Protein AF-A0A815G473-F1 (afdb_monomer_lite)

Structure (mmCIF, N/CA/C/O backbone):
data_AF-A0A815G473-F1
#
_entry.id   AF-A0A815G473-F1
#
loop_
_atom_site.group_PDB
_atom_site.id
_atom_site.type_symbol
_atom_site.label_atom_id
_atom_site.label_alt_id
_atom_site.label_comp_id
_atom_site.label_asym_id
_atom_site.label_entity_id
_atom_site.label_seq_id
_atom_site.pdbx_PDB_ins_code
_atom_site.Cartn_x
_atom_site.Cartn_y
_atom_site.Cartn_z
_atom_site.occupancy
_atom_site.B_iso_or_equiv
_atom_site.auth_seq_id
_atom_site.auth_comp_id
_atom_site.auth_asym_id
_atom_site.auth_atom_id
_atom_site.pdbx_PDB_model_num
ATOM 1 N N . MET A 1 1 ? -2.144 -10.241 14.603 1.00 85.69 1 MET A N 1
ATOM 2 C CA . MET A 1 1 ? -0.918 -9.530 15.033 1.00 85.69 1 MET A CA 1
ATOM 3 C C . MET A 1 1 ? 0.265 -10.167 14.325 1.00 85.69 1 MET A C 1
ATOM 5 O O . MET A 1 1 ? 0.237 -11.375 14.121 1.00 85.69 1 MET A O 1
ATOM 9 N N . GLY A 1 2 ? 1.253 -9.385 13.902 1.00 93.31 2 GLY A N 1
ATOM 10 C CA . GLY A 1 2 ? 2.392 -9.888 13.138 1.00 93.31 2 GLY A CA 1
ATOM 11 C C . GLY A 1 2 ? 3.247 -8.764 12.567 1.00 93.31 2 GLY A C 1
ATOM 12 O O . GLY A 1 2 ? 3.294 -7.673 13.133 1.00 93.31 2 GLY A O 1
ATOM 13 N N . GLY A 1 3 ? 3.900 -9.041 11.446 1.00 90.00 3 GLY A N 1
ATOM 14 C CA . GLY A 1 3 ? 4.675 -8.072 10.679 1.00 90.00 3 GLY A CA 1
ATOM 15 C C . GLY A 1 3 ? 4.197 -8.041 9.235 1.00 90.00 3 GLY A C 1
ATOM 16 O O . GLY A 1 3 ? 3.766 -9.068 8.711 1.00 90.00 3 GLY A O 1
ATOM 17 N N . VAL A 1 4 ? 4.247 -6.876 8.599 1.00 90.19 4 VAL A N 1
ATOM 18 C CA . VAL A 1 4 ? 3.969 -6.723 7.168 1.00 90.19 4 VAL A CA 1
ATOM 19 C C . VAL A 1 4 ? 5.133 -6.016 6.509 1.00 90.19 4 VAL A C 1
ATOM 21 O O . VAL A 1 4 ? 5.509 -4.932 6.942 1.00 90.19 4 VAL A O 1
ATOM 24 N N . LEU A 1 5 ? 5.654 -6.618 5.446 1.00 87.00 5 LEU A N 1
ATOM 25 C CA . LEU A 1 5 ? 6.461 -5.900 4.474 1.00 87.00 5 LEU A CA 1
ATOM 26 C C . LEU A 1 5 ? 5.519 -5.446 3.359 1.00 87.00 5 LEU A C 1
ATOM 28 O O . LEU A 1 5 ? 4.787 -6.257 2.781 1.00 87.00 5 LEU A O 1
ATOM 32 N N . TRP A 1 6 ? 5.495 -4.144 3.130 1.00 87.75 6 TRP A N 1
ATOM 33 C CA . TRP A 1 6 ? 4.693 -3.487 2.115 1.00 87.75 6 TRP A CA 1
ATOM 34 C C . TRP A 1 6 ? 5.638 -2.851 1.116 1.00 87.75 6 TRP A C 1
ATOM 36 O O . TRP A 1 6 ? 6.557 -2.137 1.511 1.00 87.75 6 TRP A O 1
ATOM 46 N N . ALA A 1 7 ? 5.427 -3.142 -0.156 1.00 86.25 7 ALA A N 1
ATOM 47 C CA . ALA A 1 7 ? 6.244 -2.603 -1.222 1.00 86.25 7 ALA A CA 1
ATOM 48 C C . ALA A 1 7 ? 5.348 -2.108 -2.347 1.00 86.25 7 ALA A C 1
ATOM 50 O O . ALA A 1 7 ? 4.366 -2.776 -2.686 1.00 86.25 7 ALA A O 1
ATOM 51 N N . GLU A 1 8 ? 5.681 -0.947 -2.892 1.00 89.19 8 GLU A N 1
ATOM 52 C CA . GLU A 1 8 ? 4.938 -0.319 -3.974 1.00 89.19 8 GLU A CA 1
ATOM 53 C C . GLU A 1 8 ? 5.884 0.191 -5.045 1.00 89.19 8 GLU A C 1
ATOM 55 O O . GLU A 1 8 ? 6.908 0.794 -4.735 1.00 89.19 8 GLU A O 1
ATOM 60 N N . ASP A 1 9 ? 5.502 -0.049 -6.297 1.00 87.75 9 ASP A N 1
ATOM 61 C CA . ASP A 1 9 ? 6.125 0.559 -7.464 1.00 87.75 9 ASP A CA 1
ATOM 62 C C . ASP A 1 9 ? 5.165 1.573 -8.079 1.00 87.75 9 ASP A C 1
ATOM 64 O O . ASP A 1 9 ? 3.963 1.304 -8.211 1.00 87.75 9 ASP A O 1
ATOM 68 N N . TRP A 1 10 ? 5.732 2.699 -8.505 1.00 89.06 10 TRP A N 1
ATOM 69 C CA . TRP A 1 10 ? 5.099 3.663 -9.390 1.00 89.06 10 TRP A CA 1
ATOM 70 C C . TRP A 1 10 ? 5.922 3.779 -10.652 1.00 89.06 10 TRP A C 1
ATOM 72 O O . TRP A 1 10 ? 7.134 3.931 -10.585 1.00 89.06 10 TRP A O 1
ATOM 82 N N . PHE A 1 11 ? 5.286 3.713 -11.810 1.00 87.69 11 PHE A N 1
ATOM 83 C CA . PHE A 1 11 ? 6.002 3.784 -13.075 1.00 87.69 11 PHE A CA 1
ATOM 84 C C . PHE A 1 11 ? 5.267 4.648 -14.084 1.00 87.69 11 PHE A C 1
ATOM 86 O O . PHE A 1 11 ? 4.039 4.783 -14.047 1.00 87.69 11 PHE A O 1
ATOM 93 N N . GLU A 1 12 ? 6.038 5.240 -14.987 1.00 83.19 12 GLU A N 1
ATOM 94 C CA . GLU A 1 12 ? 5.514 6.126 -16.009 1.00 83.19 12 GLU A CA 1
ATOM 95 C C . GLU A 1 12 ? 4.672 5.347 -17.022 1.00 83.19 12 GLU A C 1
ATOM 97 O O . GLU A 1 12 ? 5.052 4.278 -17.509 1.00 83.19 12 GLU A O 1
ATOM 102 N N . LYS A 1 13 ? 3.529 5.916 -17.416 1.00 81.88 13 LYS A N 1
ATOM 103 C CA . LYS A 1 13 ? 2.607 5.289 -18.376 1.00 81.88 13 LYS A CA 1
ATOM 104 C C . LYS A 1 13 ? 3.262 4.922 -19.710 1.00 81.88 13 LYS A C 1
ATOM 106 O O . LYS A 1 13 ? 2.818 3.979 -20.361 1.00 81.88 13 LYS A O 1
ATOM 111 N N . CYS A 1 14 ? 4.303 5.642 -20.126 1.00 81.81 14 CYS A N 1
ATOM 112 C CA . CYS A 1 14 ? 5.018 5.350 -21.363 1.00 81.81 14 CYS A CA 1
ATOM 113 C C . CYS A 1 14 ? 5.624 3.936 -21.383 1.00 81.81 14 CYS A C 1
ATOM 115 O O . CYS A 1 14 ? 5.671 3.319 -22.448 1.00 81.81 14 CYS A O 1
ATOM 117 N N . LEU A 1 15 ? 5.955 3.353 -20.226 1.00 84.56 15 LEU A N 1
ATOM 118 C CA . LEU A 1 15 ? 6.366 1.952 -20.153 1.00 84.56 15 LEU A CA 1
ATOM 119 C C . LEU A 1 15 ? 5.288 0.992 -20.669 1.00 84.56 15 LEU A C 1
ATOM 121 O O . LEU A 1 15 ? 5.634 0.045 -21.360 1.00 84.56 15 LEU A O 1
ATOM 125 N N . LEU A 1 16 ? 3.998 1.273 -20.443 1.00 83.12 16 LEU A N 1
ATOM 126 C CA . LEU A 1 16 ? 2.884 0.455 -20.956 1.00 83.12 16 LEU A CA 1
ATOM 127 C C . LEU A 1 16 ? 2.662 0.600 -22.469 1.00 83.12 16 LEU A C 1
ATOM 129 O O . LEU A 1 16 ? 1.881 -0.147 -23.053 1.00 83.12 16 LEU A O 1
ATOM 133 N N . THR A 1 17 ? 3.296 1.588 -23.105 1.00 84.94 17 THR A N 1
ATOM 134 C CA . THR A 1 17 ? 3.264 1.739 -24.570 1.00 84.94 17 THR A CA 1
ATOM 135 C C . THR A 1 17 ? 4.392 0.977 -25.258 1.00 84.94 17 THR A C 1
ATOM 137 O O . THR A 1 17 ? 4.265 0.638 -26.431 1.00 84.94 17 THR A O 1
ATOM 140 N N . ILE A 1 18 ? 5.482 0.712 -24.531 1.00 86.25 18 ILE A N 1
ATOM 141 C CA . ILE A 1 18 ? 6.677 0.018 -25.026 1.00 86.25 18 ILE A CA 1
ATOM 142 C C . ILE A 1 18 ? 6.618 -1.469 -24.657 1.00 86.25 18 ILE A C 1
ATOM 144 O O . ILE A 1 18 ? 6.951 -2.326 -25.473 1.00 86.25 18 ILE A O 1
ATOM 148 N N . TYR A 1 19 ? 6.169 -1.766 -23.439 1.00 90.00 19 TYR A N 1
ATOM 149 C CA . TYR A 1 19 ? 6.128 -3.092 -22.842 1.00 90.00 19 TYR A CA 1
ATOM 150 C C . TYR A 1 19 ? 4.704 -3.450 -22.417 1.00 90.00 19 TYR A C 1
ATOM 152 O O . TYR A 1 19 ? 3.906 -2.586 -22.052 1.00 90.00 19 TYR A O 1
ATOM 160 N N . ASP A 1 20 ? 4.384 -4.741 -22.438 1.00 88.06 20 ASP A N 1
ATOM 161 C CA . ASP A 1 20 ? 3.095 -5.221 -21.953 1.00 88.06 20 ASP A CA 1
ATOM 162 C C . ASP A 1 20 ? 3.049 -5.333 -20.415 1.00 88.06 20 ASP A C 1
ATOM 164 O O . ASP A 1 20 ? 4.059 -5.268 -19.705 1.00 88.06 20 ASP A O 1
ATOM 168 N N . ALA A 1 21 ? 1.840 -5.507 -19.878 1.00 85.56 21 ALA A N 1
ATOM 169 C CA . ALA A 1 21 ? 1.623 -5.618 -18.437 1.00 85.56 21 ALA A CA 1
ATOM 170 C C . ALA A 1 21 ? 2.310 -6.848 -17.818 1.00 85.56 21 ALA A C 1
ATOM 172 O O . ALA A 1 21 ? 2.690 -6.810 -16.647 1.00 85.56 21 ALA A O 1
ATOM 173 N N . THR A 1 22 ? 2.481 -7.932 -18.580 1.00 87.00 22 THR A N 1
ATOM 174 C CA . THR A 1 22 ? 3.153 -9.148 -18.111 1.00 87.00 22 THR A CA 1
ATOM 175 C C . THR A 1 22 ? 4.642 -8.889 -17.913 1.00 87.00 22 THR A C 1
ATOM 177 O O . THR A 1 22 ? 5.192 -9.247 -16.875 1.00 87.00 22 THR A O 1
ATOM 180 N N . TRP A 1 23 ? 5.281 -8.192 -18.850 1.00 90.88 23 TRP A N 1
ATOM 181 C CA . TRP A 1 23 ? 6.670 -7.771 -18.742 1.00 90.88 23 TRP A CA 1
ATOM 182 C C . TRP A 1 23 ? 6.888 -6.863 -17.530 1.00 90.88 23 TRP A C 1
ATOM 184 O O . TRP A 1 23 ? 7.825 -7.086 -16.764 1.00 90.88 23 TRP A O 1
ATOM 194 N N . ILE A 1 24 ? 5.994 -5.893 -17.302 1.00 88.31 24 ILE A N 1
ATOM 195 C CA . ILE A 1 24 ? 6.054 -5.006 -16.129 1.00 88.31 24 ILE A CA 1
ATOM 196 C C . ILE A 1 24 ? 5.948 -5.811 -14.831 1.00 88.31 24 ILE A C 1
ATOM 198 O O . ILE A 1 24 ? 6.759 -5.631 -13.924 1.00 88.31 24 ILE A O 1
ATOM 202 N N . GLN A 1 25 ? 5.004 -6.752 -14.755 1.00 85.88 25 GLN A N 1
ATOM 203 C CA . GLN A 1 25 ? 4.881 -7.643 -13.601 1.00 85.88 25 GLN A CA 1
ATOM 204 C C . GLN A 1 25 ? 6.141 -8.483 -13.370 1.00 85.88 25 GLN A C 1
ATOM 206 O O . GLN A 1 25 ? 6.514 -8.698 -12.220 1.00 85.88 25 GLN A O 1
ATOM 211 N N . GLU A 1 26 ? 6.819 -8.936 -14.424 1.00 86.62 26 GLU A N 1
ATOM 212 C CA . GLU A 1 26 ? 8.095 -9.642 -14.291 1.00 86.62 26 GLU A CA 1
ATOM 213 C C . GLU A 1 26 ? 9.214 -8.731 -13.766 1.00 86.62 26 GLU A C 1
ATOM 215 O O . GLU A 1 26 ? 9.982 -9.158 -12.906 1.00 86.62 26 GLU A O 1
ATOM 220 N N . GLN A 1 27 ? 9.294 -7.464 -14.193 1.00 89.69 27 GLN A N 1
ATOM 221 C CA . GLN A 1 27 ? 10.282 -6.524 -13.640 1.00 89.69 27 GLN A CA 1
ATOM 222 C C . GLN A 1 27 ? 10.040 -6.231 -12.161 1.00 89.69 27 GLN A C 1
ATOM 224 O O . GLN A 1 27 ? 10.981 -6.207 -11.368 1.00 89.69 27 GLN A O 1
ATOM 229 N N . ILE A 1 28 ? 8.774 -6.077 -11.783 1.00 87.44 28 ILE A N 1
ATOM 230 C CA . ILE A 1 28 ? 8.348 -5.935 -10.394 1.00 87.44 28 ILE A CA 1
ATOM 231 C C . ILE A 1 28 ? 8.754 -7.164 -9.582 1.00 87.44 28 ILE A C 1
ATOM 233 O O . ILE A 1 28 ? 9.392 -7.028 -8.538 1.00 87.44 28 ILE A O 1
ATOM 237 N N . LYS A 1 29 ? 8.432 -8.373 -10.065 1.00 83.38 29 LYS A N 1
ATOM 238 C CA . LYS A 1 29 ? 8.834 -9.616 -9.397 1.00 83.38 29 LYS A CA 1
ATOM 239 C C . LYS A 1 29 ? 10.334 -9.636 -9.188 1.00 83.38 29 LYS A C 1
ATOM 241 O O . LYS A 1 29 ? 10.740 -9.803 -8.054 1.00 83.38 29 LYS A O 1
ATOM 246 N N . ARG A 1 30 ? 11.135 -9.375 -10.227 1.00 84.19 30 ARG A N 1
ATOM 247 C CA . ARG A 1 30 ? 12.605 -9.322 -10.147 1.00 84.19 30 ARG A CA 1
ATOM 248 C C . ARG A 1 30 ? 13.098 -8.302 -9.121 1.00 84.19 30 ARG A C 1
ATOM 250 O O . ARG A 1 30 ? 13.951 -8.631 -8.306 1.00 84.19 30 ARG A O 1
ATOM 257 N N . ARG A 1 31 ? 12.537 -7.088 -9.098 1.00 85.12 31 ARG A N 1
ATOM 258 C CA . ARG A 1 31 ? 12.886 -6.055 -8.103 1.00 85.12 31 ARG A CA 1
ATOM 259 C C . ARG A 1 31 ? 12.663 -6.545 -6.674 1.00 85.12 31 ARG A C 1
ATOM 261 O O . ARG A 1 31 ? 13.455 -6.227 -5.789 1.00 85.12 31 ARG A O 1
ATOM 268 N N . TYR A 1 32 ? 11.604 -7.321 -6.466 1.00 81.31 32 TYR A N 1
ATOM 269 C CA . TYR A 1 32 ? 11.218 -7.860 -5.168 1.00 81.31 32 TYR A CA 1
ATOM 270 C C . TYR A 1 32 ? 11.587 -9.342 -4.969 1.00 81.31 32 TYR A C 1
ATOM 272 O O . TYR A 1 32 ? 11.196 -9.954 -3.977 1.00 81.31 32 TYR A O 1
ATOM 280 N N . ASP A 1 33 ? 12.374 -9.927 -5.864 1.00 72.62 33 ASP A N 1
ATOM 281 C CA . ASP A 1 33 ? 12.870 -11.289 -5.743 1.00 72.62 33 ASP A CA 1
ATOM 282 C C . ASP A 1 33 ? 14.100 -11.454 -4.827 1.00 72.62 33 ASP A C 1
ATOM 284 O O . ASP A 1 33 ? 14.228 -12.534 -4.258 1.00 72.62 33 ASP A O 1
ATOM 288 N N . PRO A 1 34 ? 14.942 -10.439 -4.501 1.00 60.50 34 PRO A N 1
ATOM 289 C CA . PRO A 1 34 ? 15.920 -10.600 -3.411 1.00 60.50 34 PRO A CA 1
ATOM 290 C C . PRO A 1 34 ? 15.265 -10.800 -2.028 1.00 60.50 34 PRO A C 1
ATOM 292 O O . PRO A 1 34 ? 15.946 -11.087 -1.040 1.00 60.50 34 PRO A O 1
ATOM 295 N N . PHE A 1 35 ? 13.937 -10.679 -1.941 1.00 57.84 35 PHE A N 1
ATOM 296 C CA . PHE A 1 35 ? 13.159 -11.084 -0.775 1.00 57.84 35 PHE A CA 1
ATOM 297 C C . PHE A 1 35 ? 12.792 -12.583 -0.761 1.00 57.84 35 PHE A C 1
ATOM 299 O O . PHE A 1 35 ? 12.104 -13.013 0.163 1.00 57.84 35 PHE A O 1
ATOM 306 N N . ASP A 1 36 ? 13.202 -13.368 -1.769 1.00 58.62 36 ASP A N 1
ATOM 307 C CA . ASP A 1 36 ? 12.838 -14.786 -1.952 1.00 58.62 36 ASP A CA 1
ATOM 308 C C . ASP A 1 36 ? 11.305 -15.006 -1.925 1.00 58.62 36 ASP A C 1
ATOM 310 O O . ASP A 1 36 ? 10.771 -16.010 -1.443 1.00 58.62 36 ASP A O 1
ATOM 314 N N . ILE A 1 37 ? 10.554 -13.989 -2.376 1.00 59.78 37 ILE A N 1
ATOM 315 C CA . ILE A 1 37 ? 9.083 -13.982 -2.339 1.00 59.78 37 ILE A CA 1
ATOM 316 C C . ILE A 1 37 ? 8.523 -14.825 -3.486 1.00 59.78 37 ILE A C 1
ATOM 318 O O . ILE A 1 37 ? 7.498 -15.489 -3.306 1.00 59.78 37 ILE A O 1
ATOM 322 N N . PHE A 1 38 ? 9.168 -14.790 -4.656 1.00 55.00 38 PHE A N 1
ATOM 323 C CA . PHE A 1 38 ? 8.639 -15.373 -5.887 1.00 55.00 38 PHE A CA 1
ATOM 324 C C . PHE A 1 38 ? 9.427 -16.600 -6.343 1.00 55.00 38 PHE A C 1
ATOM 326 O O . PHE A 1 38 ? 8.809 -17.577 -6.769 1.00 55.00 38 PHE A O 1
ATOM 333 N N . THR A 1 39 ? 10.753 -16.605 -6.199 1.00 54.19 39 THR A N 1
ATOM 334 C CA . THR A 1 39 ? 11.603 -17.742 -6.570 1.00 54.19 39 THR A CA 1
ATOM 335 C C . THR A 1 39 ? 11.989 -18.613 -5.374 1.00 54.19 39 THR A C 1
ATOM 337 O O . THR A 1 39 ? 13.161 -18.844 -5.112 1.00 54.19 39 THR A O 1
ATOM 340 N N . LYS A 1 40 ? 11.004 -19.241 -4.712 1.00 53.09 40 LYS A N 1
ATOM 341 C CA . LYS A 1 40 ? 11.288 -20.392 -3.831 1.00 53.09 40 LYS A CA 1
ATOM 342 C C . LYS A 1 40 ? 11.786 -21.579 -4.658 1.00 53.09 40 LYS A C 1
ATOM 344 O O . LYS A 1 40 ? 11.041 -22.526 -4.911 1.00 53.09 40 LYS A O 1
ATOM 349 N N . THR A 1 41 ? 13.028 -21.534 -5.118 1.00 53.34 41 THR A N 1
ATOM 350 C CA . THR A 1 41 ? 13.658 -22.665 -5.790 1.00 53.34 41 THR A CA 1
ATOM 351 C C . THR A 1 41 ? 14.299 -23.549 -4.726 1.00 53.34 41 THR A C 1
ATOM 353 O O . THR A 1 41 ? 14.968 -23.076 -3.810 1.00 53.34 41 THR A O 1
ATOM 356 N N . THR A 1 42 ? 14.076 -24.857 -4.816 1.00 55.03 42 THR A N 1
ATOM 357 C CA . THR A 1 42 ? 14.752 -25.844 -3.961 1.00 55.03 42 THR A CA 1
ATOM 358 C C . THR A 1 42 ? 16.212 -26.070 -4.365 1.00 55.03 42 THR A C 1
ATOM 360 O O . THR A 1 42 ? 16.927 -26.800 -3.676 1.00 55.03 42 THR A O 1
ATOM 363 N N . ASP A 1 43 ? 16.668 -25.449 -5.456 1.00 54.50 43 ASP A N 1
ATOM 364 C CA . ASP A 1 43 ? 18.014 -25.611 -5.988 1.00 54.50 43 ASP A CA 1
ATOM 365 C C . ASP A 1 43 ? 18.982 -24.609 -5.359 1.00 54.50 43 ASP A C 1
ATOM 367 O O . ASP A 1 43 ? 19.027 -23.429 -5.699 1.00 54.50 43 ASP A O 1
ATOM 371 N N . LYS A 1 44 ? 19.854 -25.122 -4.483 1.00 52.78 44 LYS A N 1
ATOM 372 C CA . LYS A 1 44 ? 20.937 -24.379 -3.805 1.00 52.78 44 LYS A CA 1
ATOM 373 C C . LYS A 1 44 ? 21.977 -23.746 -4.747 1.00 52.78 44 LYS A C 1
ATOM 375 O O . LYS A 1 44 ? 22.910 -23.105 -4.271 1.00 52.78 44 LYS A O 1
ATOM 380 N N . HIS A 1 45 ? 21.847 -23.956 -6.055 1.00 50.00 45 HIS A N 1
ATOM 381 C CA . HIS A 1 45 ? 22.787 -23.511 -7.085 1.00 50.00 45 HIS A CA 1
ATOM 382 C C . HIS A 1 45 ? 22.166 -22.558 -8.111 1.00 50.00 45 HIS A C 1
ATOM 384 O O . HIS A 1 45 ? 22.872 -22.106 -9.010 1.00 50.00 45 HIS A O 1
ATOM 390 N N . TYR A 1 46 ? 20.877 -22.226 -7.990 1.00 47.12 46 TYR A N 1
ATOM 391 C CA . TYR A 1 46 ? 20.259 -21.232 -8.856 1.00 47.12 46 TYR A CA 1
ATOM 392 C C . TYR A 1 46 ? 20.434 -19.842 -8.240 1.00 47.12 46 TYR A C 1
AT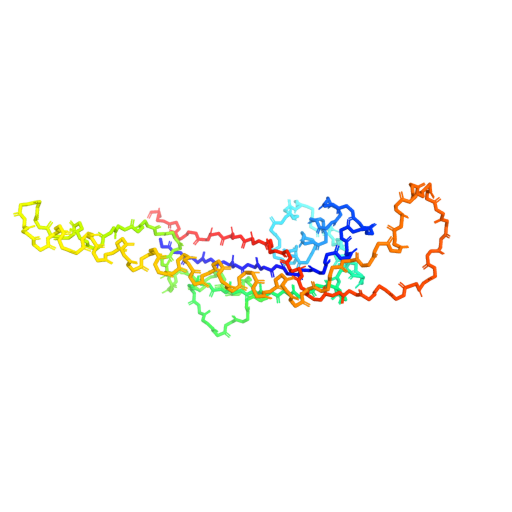OM 394 O O . TYR A 1 46 ? 19.633 -19.394 -7.427 1.00 47.12 46 TYR A O 1
ATOM 402 N N . THR A 1 47 ? 21.509 -19.157 -8.621 1.00 52.06 47 THR A N 1
ATOM 403 C CA . THR A 1 47 ? 21.602 -17.698 -8.518 1.00 52.06 47 THR A CA 1
ATOM 404 C C . THR A 1 47 ? 21.302 -17.134 -9.899 1.00 52.06 47 THR A C 1
ATOM 406 O O . THR A 1 47 ? 22.240 -16.906 -10.669 1.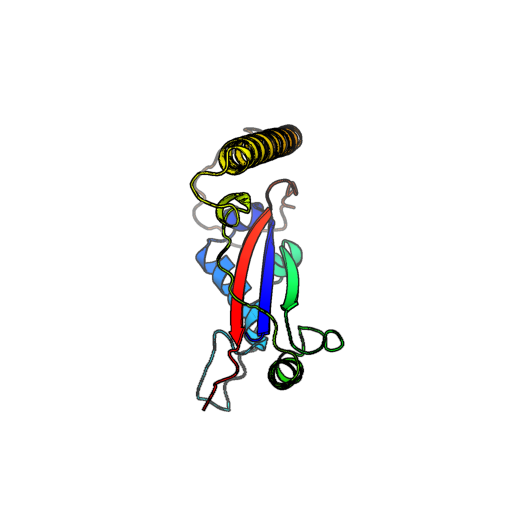00 52.06 47 THR A O 1
ATOM 409 N N . PRO A 1 48 ? 20.024 -16.951 -10.281 1.00 54.38 48 PRO A N 1
ATOM 410 C CA . PRO A 1 48 ? 19.751 -16.094 -11.408 1.00 54.38 48 PRO A CA 1
ATOM 411 C C . PRO A 1 48 ? 20.313 -14.737 -11.013 1.00 54.38 48 PRO A C 1
ATOM 413 O O . PRO A 1 48 ? 20.055 -14.216 -9.929 1.00 54.38 48 PRO A O 1
ATOM 416 N N . GLU A 1 49 ? 21.142 -14.184 -11.874 1.00 60.38 49 GLU A N 1
ATOM 417 C CA . GLU A 1 49 ? 21.476 -12.779 -11.826 1.00 60.38 49 GLU A CA 1
ATOM 418 C C . GLU A 1 49 ? 20.164 -12.006 -12.050 1.00 60.38 49 GLU A C 1
ATOM 420 O O . GLU A 1 49 ? 19.765 -11.748 -13.187 1.00 60.38 49 GLU A O 1
ATOM 425 N N . ILE A 1 50 ? 19.430 -11.724 -10.967 1.00 68.94 50 ILE A N 1
ATOM 426 C CA . ILE A 1 50 ? 18.132 -11.047 -11.003 1.00 68.94 50 ILE A CA 1
ATOM 427 C C . ILE A 1 50 ? 18.384 -9.590 -11.384 1.00 68.94 50 ILE A C 1
ATOM 429 O O . ILE A 1 50 ? 18.563 -8.715 -10.539 1.00 68.94 50 ILE A O 1
ATOM 433 N N . HIS A 1 51 ? 18.427 -9.339 -12.688 1.00 80.38 51 HIS A N 1
ATOM 434 C CA . HIS A 1 51 ? 18.573 -8.005 -13.242 1.00 80.38 51 HIS A CA 1
ATOM 435 C C . HIS A 1 51 ? 17.199 -7.454 -13.601 1.00 80.38 51 HIS A C 1
ATOM 437 O O . HIS A 1 51 ? 16.476 -7.986 -14.455 1.00 80.38 51 HIS A O 1
ATOM 443 N N . VAL A 1 52 ? 16.846 -6.366 -12.921 1.00 87.06 52 VAL A N 1
ATOM 444 C CA . VAL A 1 52 ? 15.745 -5.493 -13.319 1.00 87.06 52 VAL A CA 1
ATOM 445 C C . VAL A 1 52 ? 16.208 -4.701 -14.537 1.00 87.06 52 VAL A C 1
ATOM 447 O O . VAL A 1 52 ? 17.309 -4.156 -14.539 1.00 87.06 52 VAL A O 1
ATOM 450 N N . HIS A 1 53 ? 15.380 -4.656 -15.576 1.00 91.38 53 HIS A N 1
ATOM 451 C CA . HIS A 1 53 ? 15.710 -3.967 -16.819 1.00 91.38 53 HIS A CA 1
ATOM 452 C C . HIS A 1 53 ? 15.943 -2.464 -16.587 1.00 91.38 53 HIS A C 1
ATOM 454 O O . HIS A 1 53 ? 15.191 -1.827 -15.845 1.00 91.38 53 HIS A O 1
ATOM 460 N N . GLU A 1 54 ? 16.946 -1.883 -17.254 1.00 91.00 54 GLU A N 1
ATOM 461 C CA . GLU A 1 54 ? 17.354 -0.481 -17.061 1.00 91.00 54 GLU A CA 1
ATOM 462 C C . GLU A 1 54 ? 16.216 0.508 -17.332 1.00 91.00 54 GLU A C 1
ATOM 464 O O . GLU A 1 54 ? 16.000 1.420 -16.537 1.00 91.00 54 GLU A O 1
ATOM 469 N N . ASP A 1 55 ? 15.427 0.291 -18.391 1.00 90.12 55 ASP A N 1
ATOM 470 C CA . ASP A 1 55 ? 14.247 1.125 -18.669 1.00 90.12 55 ASP A CA 1
ATOM 471 C C . ASP A 1 55 ? 13.250 1.123 -17.510 1.00 90.12 55 ASP A C 1
ATOM 473 O O . ASP A 1 55 ? 12.697 2.165 -17.167 1.00 90.12 55 ASP A O 1
ATOM 477 N N . TYR A 1 56 ? 13.034 -0.030 -16.870 1.00 91.62 56 TYR A N 1
ATOM 478 C CA . TYR A 1 56 ? 12.132 -0.093 -15.728 1.00 91.62 56 TYR A CA 1
ATOM 479 C C . TYR A 1 56 ? 12.708 0.695 -14.553 1.00 91.62 56 TYR A C 1
ATOM 481 O O . TYR A 1 56 ? 11.992 1.480 -13.948 1.00 91.62 56 TYR A O 1
ATOM 489 N N . LEU A 1 57 ? 14.005 0.559 -14.256 1.00 90.94 57 LEU A N 1
ATOM 490 C CA . LEU A 1 57 ? 14.671 1.344 -13.207 1.00 90.94 57 LEU A CA 1
ATOM 491 C C . LEU A 1 57 ? 14.622 2.851 -13.473 1.00 90.94 57 LEU A C 1
ATOM 493 O O . LEU A 1 57 ? 14.465 3.630 -12.542 1.00 90.94 57 LEU A O 1
ATOM 497 N N . LYS A 1 58 ? 14.761 3.256 -14.735 1.00 90.88 58 LYS A N 1
ATOM 498 C CA . LYS A 1 58 ? 14.776 4.660 -15.143 1.00 90.88 58 LYS A CA 1
ATOM 499 C C . LYS A 1 58 ? 13.402 5.320 -15.049 1.00 90.88 58 LYS A C 1
ATOM 501 O O . LYS A 1 58 ? 13.327 6.495 -14.712 1.00 90.88 58 LYS A O 1
ATOM 506 N N . TYR A 1 59 ? 12.348 4.576 -15.371 1.00 88.94 59 TYR A N 1
ATOM 507 C CA . TYR A 1 59 ? 10.980 5.086 -15.493 1.00 88.94 59 TYR A CA 1
ATOM 508 C C . TYR A 1 59 ? 10.055 4.573 -14.385 1.00 88.94 59 TYR A C 1
ATOM 510 O O . TYR A 1 59 ? 8.833 4.548 -14.548 1.00 88.94 59 TYR A O 1
ATOM 518 N N . SER A 1 60 ? 10.625 4.133 -13.262 1.00 91.25 60 SER A N 1
ATOM 519 C CA . SER A 1 60 ? 9.854 3.780 -12.077 1.00 91.25 60 SER A CA 1
ATOM 520 C C . SER A 1 60 ? 10.541 4.191 -10.784 1.00 91.25 60 SER A C 1
ATOM 522 O O . SER A 1 60 ? 11.760 4.136 -10.642 1.00 91.25 60 SER A O 1
ATOM 524 N N . GLU A 1 61 ? 9.713 4.535 -9.814 1.00 89.62 61 GLU A N 1
ATOM 525 C CA . GLU A 1 61 ? 10.065 4.753 -8.425 1.00 89.62 61 GLU A CA 1
ATOM 526 C C . GLU A 1 61 ? 9.498 3.613 -7.583 1.00 89.62 61 GLU A C 1
ATOM 528 O O . GLU A 1 61 ? 8.549 2.930 -7.980 1.00 89.62 61 GLU A O 1
ATOM 533 N N . TYR A 1 62 ? 10.089 3.388 -6.414 1.00 89.00 62 TYR A N 1
ATOM 534 C CA . TYR A 1 62 ? 9.595 2.377 -5.493 1.00 89.00 62 TYR A CA 1
ATOM 535 C C . TYR A 1 62 ? 9.772 2.780 -4.043 1.00 89.00 62 TYR A C 1
ATOM 537 O O . TYR A 1 62 ? 10.690 3.517 -3.681 1.00 89.00 62 TYR A O 1
ATOM 545 N N . GLU A 1 63 ? 8.913 2.228 -3.199 1.00 89.25 63 GLU A N 1
ATOM 546 C CA . GLU A 1 63 ? 8.967 2.406 -1.760 1.00 89.25 63 GLU A CA 1
ATOM 547 C C . GLU A 1 63 ? 8.745 1.068 -1.062 1.00 89.25 63 GLU A C 1
ATOM 549 O O . GLU A 1 63 ? 7.883 0.277 -1.441 1.00 89.25 63 GLU A O 1
ATOM 554 N N . ILE A 1 64 ? 9.522 0.822 -0.007 1.00 87.19 64 ILE A N 1
ATOM 555 C CA . ILE A 1 64 ? 9.386 -0.362 0.839 1.00 87.19 64 ILE A CA 1
ATOM 556 C C . ILE A 1 64 ? 9.218 0.103 2.279 1.00 87.19 64 ILE A C 1
ATOM 558 O O . ILE A 1 64 ? 10.049 0.841 2.807 1.00 87.19 64 ILE A O 1
ATOM 562 N N . LYS A 1 65 ? 8.153 -0.358 2.931 1.00 89.44 65 LYS A N 1
ATOM 563 C CA . LYS A 1 65 ? 7.858 -0.101 4.340 1.00 89.44 65 LYS A CA 1
ATOM 564 C C . LYS A 1 65 ? 7.717 -1.410 5.099 1.00 89.44 65 LYS A C 1
ATOM 566 O O . LYS A 1 65 ? 7.094 -2.362 4.633 1.00 89.44 65 LYS A O 1
ATOM 571 N N . ALA A 1 66 ? 8.250 -1.429 6.313 1.00 89.69 66 ALA A N 1
ATOM 572 C CA . ALA A 1 66 ? 8.068 -2.519 7.257 1.00 89.69 66 ALA A CA 1
ATOM 573 C C . ALA A 1 66 ? 7.153 -2.067 8.405 1.00 89.69 66 ALA A C 1
ATOM 575 O O . ALA A 1 66 ? 7.381 -1.037 9.036 1.00 89.69 66 ALA A O 1
ATOM 576 N N . PHE A 1 67 ? 6.110 -2.845 8.687 1.00 91.50 67 PHE A N 1
ATOM 577 C CA . PHE A 1 67 ? 5.163 -2.606 9.771 1.00 91.50 67 PHE A CA 1
ATOM 578 C C . PHE A 1 67 ? 5.257 -3.727 10.801 1.00 91.50 67 PHE A C 1
ATOM 580 O O . PHE A 1 67 ? 5.050 -4.895 10.476 1.00 91.50 67 PHE A O 1
ATOM 587 N N . GLY A 1 68 ? 5.512 -3.369 12.060 1.00 91.88 68 GLY A N 1
ATOM 588 C CA . GLY A 1 68 ? 5.867 -4.340 13.098 1.00 91.88 68 GLY A CA 1
ATOM 589 C C . GLY A 1 68 ? 7.354 -4.694 13.058 1.00 91.88 68 GLY A C 1
ATOM 590 O O . GLY A 1 68 ? 8.078 -4.283 12.157 1.00 91.88 68 GLY A O 1
ATOM 591 N N . GLY A 1 69 ? 7.826 -5.419 14.068 1.00 93.12 69 GLY A N 1
ATOM 592 C CA . GLY A 1 69 ? 9.257 -5.630 14.278 1.00 93.12 69 GLY A CA 1
ATOM 593 C C . GLY A 1 69 ? 9.969 -4.364 14.768 1.00 93.12 69 GLY A C 1
ATOM 594 O O . GLY A 1 69 ? 9.372 -3.508 15.424 1.00 93.12 69 GLY A O 1
ATOM 595 N N . THR A 1 70 ? 11.270 -4.274 14.502 1.00 92.56 70 THR A N 1
ATOM 596 C CA . THR A 1 70 ? 12.072 -3.073 14.777 1.00 92.56 70 THR A CA 1
ATOM 597 C C . THR A 1 70 ? 12.061 -2.109 13.592 1.00 92.56 70 THR A C 1
ATOM 599 O O . THR A 1 70 ? 12.082 -2.541 12.445 1.00 92.56 70 THR A O 1
ATOM 602 N N . GLU A 1 71 ? 12.075 -0.807 13.875 1.00 89.38 71 GLU A N 1
ATOM 603 C CA . GLU A 1 71 ? 12.158 0.266 12.869 1.00 89.38 71 GLU A CA 1
ATOM 604 C C . GLU A 1 71 ? 13.619 0.616 12.520 1.00 89.38 71 GLU A C 1
ATOM 606 O O . GLU A 1 71 ? 13.881 1.419 11.635 1.00 89.38 71 GLU A O 1
ATOM 611 N N . THR A 1 72 ? 14.588 0.008 13.214 1.00 92.69 72 THR A N 1
ATOM 612 C CA . THR A 1 72 ? 16.025 0.290 13.055 1.00 92.69 72 THR A CA 1
ATOM 613 C C . THR A 1 72 ? 16.692 -0.485 11.920 1.00 92.69 72 THR A C 1
ATOM 615 O O . THR A 1 72 ? 17.843 -0.213 11.599 1.00 92.69 72 THR A O 1
ATOM 618 N N . ILE A 1 73 ? 16.022 -1.501 11.372 1.00 88.69 73 ILE A N 1
ATOM 619 C CA . ILE A 1 73 ? 16.550 -2.334 10.288 1.00 88.69 73 ILE A CA 1
ATOM 620 C C . ILE A 1 73 ? 15.928 -1.838 8.989 1.00 88.69 73 ILE A C 1
ATOM 622 O O . ILE A 1 73 ? 14.704 -1.769 8.888 1.00 88.69 73 ILE A O 1
ATOM 626 N N . ASP A 1 74 ? 16.772 -1.521 8.006 1.00 88.19 74 ASP A N 1
ATOM 627 C CA . ASP A 1 74 ? 16.321 -1.197 6.651 1.00 88.19 74 ASP A CA 1
ATOM 628 C C . ASP A 1 74 ? 15.436 -2.346 6.122 1.00 88.19 74 ASP A C 1
ATOM 630 O O . ASP A 1 74 ? 15.884 -3.498 6.146 1.00 88.19 74 ASP A O 1
ATOM 634 N N . PRO A 1 75 ? 14.209 -2.073 5.638 1.00 84.19 75 PRO A N 1
ATOM 635 C CA . PRO A 1 75 ? 13.330 -3.080 5.047 1.00 84.19 75 PRO A CA 1
ATOM 636 C C . PRO A 1 75 ? 13.988 -3.943 3.960 1.00 84.19 75 PRO A C 1
ATOM 638 O O . PRO A 1 75 ? 13.591 -5.095 3.796 1.00 84.19 75 PRO A O 1
ATOM 641 N N . LYS A 1 76 ? 15.017 -3.440 3.259 1.00 82.19 76 LYS A N 1
ATOM 642 C CA . LYS A 1 76 ? 15.829 -4.208 2.295 1.00 82.19 76 LYS A CA 1
ATOM 643 C C . LYS A 1 76 ? 16.573 -5.381 2.947 1.00 82.19 76 LYS A C 1
ATOM 645 O O . LYS A 1 76 ? 16.760 -6.417 2.319 1.00 82.19 76 LYS A O 1
ATOM 650 N N . ASN A 1 77 ? 16.920 -5.270 4.230 1.00 85.81 77 ASN A N 1
ATOM 651 C CA . ASN A 1 77 ? 17.537 -6.325 5.043 1.00 85.81 77 ASN A CA 1
ATOM 652 C C . ASN A 1 77 ? 16.480 -7.194 5.751 1.00 85.81 77 ASN A C 1
ATOM 654 O O . ASN A 1 77 ? 16.574 -7.495 6.946 1.00 85.81 77 ASN A O 1
ATOM 658 N N . TRP A 1 78 ? 15.449 -7.606 5.010 1.00 82.56 78 TRP A N 1
ATOM 659 C CA . TRP A 1 78 ? 14.245 -8.246 5.550 1.00 82.56 78 TRP A CA 1
ATOM 660 C C . TRP A 1 78 ? 14.530 -9.497 6.398 1.00 82.56 78 TRP A C 1
ATOM 662 O O . TRP A 1 78 ? 13.869 -9.708 7.414 1.00 82.56 78 TRP A O 1
ATOM 672 N N . ALA A 1 79 ? 15.535 -10.301 6.032 1.00 83.69 79 ALA A N 1
ATOM 673 C CA . ALA A 1 79 ? 15.902 -11.522 6.750 1.00 83.69 79 ALA A CA 1
ATOM 674 C C . ALA A 1 79 ? 16.334 -11.239 8.200 1.00 83.69 79 ALA A C 1
ATOM 676 O O . ALA A 1 79 ? 16.100 -12.055 9.091 1.00 83.69 79 ALA A O 1
ATOM 677 N N . GLN A 1 80 ? 16.914 -10.061 8.455 1.00 89.00 80 GLN A N 1
ATOM 678 C CA . GLN A 1 80 ? 17.250 -9.598 9.803 1.00 89.00 80 GLN A CA 1
ATOM 679 C C . GLN A 1 80 ? 16.039 -8.977 10.509 1.00 89.00 80 GLN A C 1
ATOM 681 O O . GLN A 1 80 ? 15.904 -9.090 11.727 1.00 89.00 80 GLN A O 1
ATOM 686 N N . TRP A 1 81 ? 15.133 -8.350 9.754 1.00 90.69 81 TRP A N 1
ATOM 687 C CA . TRP A 1 81 ? 13.909 -7.756 10.289 1.00 90.69 81 TRP A CA 1
ATOM 688 C C . TRP A 1 81 ? 12.883 -8.808 10.742 1.00 90.69 81 TRP A C 1
ATOM 690 O O . TRP A 1 81 ? 12.322 -8.671 11.832 1.00 90.69 81 TRP A O 1
ATOM 700 N N . VAL A 1 82 ? 12.660 -9.885 9.978 1.00 89.19 82 VAL A N 1
ATOM 701 C CA . VAL A 1 82 ? 11.616 -10.898 10.252 1.00 89.19 82 VAL A CA 1
ATOM 702 C C . VAL A 1 82 ? 11.693 -11.490 11.667 1.00 89.19 82 VAL A C 1
ATOM 704 O O . VAL A 1 82 ? 10.661 -11.514 12.344 1.00 89.19 82 VAL A O 1
ATOM 707 N N . PRO A 1 83 ? 12.862 -11.910 12.193 1.00 90.50 83 PRO A N 1
ATOM 708 C CA . PRO A 1 83 ? 12.963 -12.410 13.566 1.00 90.50 83 PRO A CA 1
ATOM 709 C C . PRO A 1 83 ? 12.491 -11.406 14.629 1.00 90.50 83 PRO A C 1
ATOM 711 O O . PRO A 1 83 ? 11.980 -11.806 15.677 1.00 90.50 83 PRO A O 1
ATOM 714 N N . THR A 1 84 ? 12.605 -10.099 14.364 1.00 94.19 84 THR A N 1
ATOM 715 C CA . THR A 1 84 ? 12.206 -9.042 15.311 1.00 94.19 84 THR A CA 1
ATOM 716 C C . THR A 1 84 ? 10.690 -8.918 15.458 1.00 94.19 84 THR A C 1
ATOM 718 O O . THR A 1 84 ? 10.202 -8.500 16.512 1.00 94.19 84 THR A O 1
ATOM 721 N N . VAL A 1 85 ? 9.927 -9.347 14.445 1.00 93.50 85 VAL A N 1
ATOM 722 C CA . VAL A 1 85 ? 8.456 -9.323 14.438 1.00 93.50 85 VAL A CA 1
ATOM 723 C C . VAL A 1 85 ? 7.880 -10.114 15.608 1.00 93.50 85 VAL A C 1
ATOM 725 O O . VAL A 1 85 ? 6.889 -9.690 16.201 1.00 93.50 85 VAL A O 1
ATOM 728 N N . LYS A 1 86 ? 8.526 -11.223 15.992 1.00 92.56 86 LYS A N 1
ATOM 729 C CA . LYS A 1 86 ? 8.113 -12.045 17.139 1.00 92.56 86 LYS A CA 1
ATOM 730 C C . LYS A 1 86 ? 8.022 -11.238 18.436 1.00 92.56 86 LYS A C 1
ATOM 732 O O . LYS A 1 86 ? 7.139 -11.493 19.248 1.00 92.56 86 LYS A O 1
ATOM 737 N N . TYR A 1 87 ? 8.926 -10.282 18.626 1.00 94.19 87 TYR A N 1
ATOM 738 C CA . TYR A 1 87 ? 9.042 -9.510 19.863 1.00 94.19 87 TYR A CA 1
ATOM 739 C C . TYR A 1 87 ? 8.277 -8.186 19.815 1.00 94.19 87 TYR A C 1
ATOM 741 O O . TYR A 1 87 ? 7.966 -7.622 20.861 1.00 94.19 87 TYR A O 1
ATOM 749 N N . ARG A 1 88 ? 7.974 -7.678 18.615 1.00 94.25 88 ARG A N 1
ATOM 750 C CA . ARG A 1 88 ? 7.257 -6.410 18.411 1.00 94.25 88 ARG A CA 1
ATOM 751 C C . ARG A 1 88 ? 6.165 -6.533 17.339 1.00 94.25 88 ARG A C 1
ATOM 753 O O . ARG A 1 88 ? 6.214 -5.822 16.333 1.00 94.25 88 ARG A O 1
ATOM 760 N N . PRO A 1 89 ? 5.178 -7.430 17.500 1.00 93.69 89 PRO A N 1
ATOM 761 C CA . PRO A 1 89 ? 4.137 -7.586 16.496 1.00 93.69 89 PRO A CA 1
ATOM 762 C C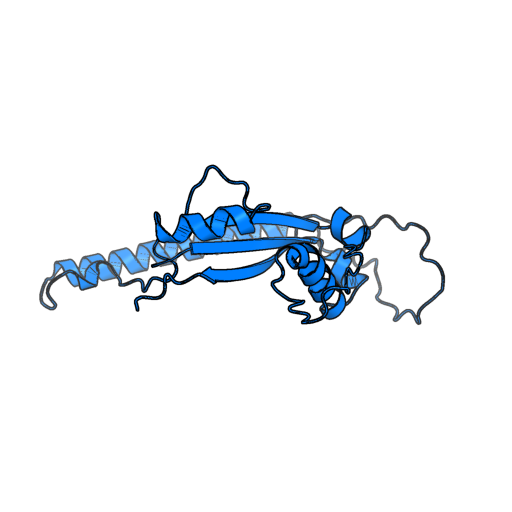 . PRO A 1 89 ? 3.200 -6.370 16.496 1.00 93.69 89 PRO A C 1
ATOM 764 O O . PRO A 1 89 ? 2.869 -5.821 17.546 1.00 93.69 89 PRO A O 1
ATOM 767 N N . ARG A 1 90 ? 2.712 -5.975 15.318 1.00 93.12 90 ARG A N 1
ATOM 768 C CA . ARG A 1 90 ? 1.665 -4.954 15.151 1.00 93.12 90 ARG A CA 1
ATOM 769 C C . ARG A 1 90 ? 0.397 -5.553 14.525 1.00 93.12 90 ARG A C 1
ATOM 771 O O . ARG A 1 90 ? 0.439 -6.662 13.977 1.00 93.12 90 ARG A O 1
ATOM 778 N N . PRO A 1 91 ? -0.764 -4.880 14.623 1.00 90.00 91 PRO A N 1
ATOM 779 C CA . PRO A 1 91 ? -1.949 -5.277 13.874 1.00 90.00 91 PRO A CA 1
ATOM 780 C C . PRO A 1 91 ? -1.658 -5.190 12.375 1.00 90.00 91 PRO A C 1
ATOM 782 O O . PRO A 1 91 ? -1.388 -4.117 11.848 1.00 90.00 91 PRO A O 1
ATOM 785 N N . THR A 1 92 ? -1.677 -6.331 11.694 1.00 85.31 92 THR A N 1
ATOM 786 C CA . THR A 1 92 ? -1.458 -6.396 10.248 1.00 85.31 92 THR A CA 1
ATOM 787 C C . THR A 1 92 ? -2.789 -6.205 9.532 1.00 85.31 92 THR A C 1
ATOM 789 O O . THR A 1 92 ? -2.922 -5.358 8.657 1.00 85.31 92 THR A O 1
ATOM 792 N N . THR A 1 93 ? -3.812 -6.951 9.930 1.00 85.00 93 THR A N 1
ATOM 793 C CA . THR A 1 93 ? -5.184 -6.839 9.430 1.00 85.00 93 THR A CA 1
ATOM 794 C C . THR A 1 93 ? -6.088 -6.266 10.511 1.00 85.00 93 THR A C 1
ATOM 796 O O . THR A 1 93 ? -5.999 -6.671 11.672 1.00 85.00 93 THR A O 1
ATOM 799 N N . TYR A 1 94 ? -6.986 -5.367 10.128 1.00 86.81 94 TYR A N 1
ATOM 800 C CA . TYR A 1 94 ? -7.990 -4.795 11.015 1.00 86.81 94 TYR A CA 1
ATOM 801 C C . TYR A 1 94 ? -9.344 -4.754 10.313 1.00 86.81 94 TYR A C 1
ATOM 803 O O . TYR A 1 94 ? -9.427 -4.620 9.094 1.00 86.81 94 TYR A O 1
ATOM 811 N N . VAL A 1 95 ? -10.407 -4.876 11.104 1.00 90.88 95 VAL A N 1
ATOM 812 C CA . VAL A 1 95 ? -11.781 -4.661 10.652 1.00 90.88 95 VAL A CA 1
ATOM 813 C C . VAL A 1 95 ? -12.241 -3.354 11.268 1.00 90.88 95 VAL A C 1
ATOM 815 O O . VAL A 1 95 ? -12.334 -3.240 12.491 1.00 90.88 95 VAL A O 1
ATOM 818 N N . LEU A 1 96 ? -12.501 -2.362 10.423 1.00 91.44 96 LEU A N 1
ATOM 819 C CA . LEU A 1 96 ? -13.024 -1.082 10.878 1.00 91.44 96 LEU A CA 1
ATOM 820 C C . LEU A 1 96 ? -14.507 -1.227 11.208 1.00 91.44 96 LEU A C 1
ATOM 822 O O . LEU A 1 96 ? -15.267 -1.857 10.472 1.00 91.44 96 LEU A O 1
ATOM 826 N N . ARG A 1 97 ? -14.922 -0.622 12.319 1.00 92.94 97 ARG A N 1
ATOM 827 C CA . ARG A 1 97 ? -16.330 -0.487 12.688 1.00 92.94 97 ARG A CA 1
ATOM 828 C C . ARG A 1 97 ? -16.662 0.993 12.813 1.00 92.94 97 ARG A C 1
ATOM 830 O O . ARG A 1 97 ? -15.857 1.731 13.381 1.00 92.94 97 ARG A O 1
ATOM 837 N N . PRO A 1 98 ? -17.822 1.442 12.312 1.00 92.69 98 PRO A N 1
ATOM 838 C CA . PRO A 1 98 ? -18.207 2.836 12.456 1.00 92.69 98 PRO A CA 1
ATOM 839 C C . PRO A 1 98 ? -18.324 3.234 13.929 1.00 92.69 98 PRO A C 1
ATOM 841 O O . PRO A 1 98 ? -18.875 2.478 14.733 1.00 92.69 98 PRO A O 1
ATOM 844 N N . ILE A 1 99 ? -17.861 4.432 14.281 1.00 93.62 99 ILE A N 1
ATOM 845 C CA . ILE A 1 99 ? -17.774 4.884 15.678 1.00 93.62 99 ILE A CA 1
ATOM 846 C C . ILE A 1 99 ? -19.137 4.906 16.393 1.00 93.62 99 ILE A C 1
ATOM 848 O O . ILE A 1 99 ? -19.235 4.543 17.562 1.00 93.62 99 ILE A O 1
ATOM 852 N N . TYR A 1 100 ? -20.223 5.205 15.672 1.00 94.69 100 TYR A N 1
ATOM 853 C CA . TYR A 1 100 ? -21.587 5.192 16.214 1.00 94.69 100 TYR A CA 1
ATOM 854 C C . TYR A 1 100 ? -22.051 3.809 16.699 1.00 94.69 100 TYR A C 1
ATOM 856 O O . TYR A 1 100 ? -23.017 3.718 17.454 1.00 94.69 100 TYR A O 1
ATOM 864 N N . THR A 1 101 ? -21.385 2.722 16.295 1.00 95.00 101 THR A N 1
ATOM 865 C CA . THR A 1 101 ? -21.706 1.366 16.774 1.00 95.00 101 THR A CA 1
ATOM 866 C C . THR A 1 101 ? -21.341 1.147 18.240 1.00 95.00 101 THR A C 1
ATOM 868 O O . THR A 1 101 ? -21.862 0.216 18.848 1.00 95.00 101 THR A O 1
ATOM 871 N N . LEU A 1 102 ? -20.508 2.020 18.817 1.00 95.81 102 LEU A N 1
ATOM 872 C CA . LEU A 1 102 ? -20.163 2.006 20.239 1.00 95.81 102 LEU A CA 1
ATOM 873 C C . LEU A 1 102 ? -21.296 2.553 21.123 1.00 95.81 102 LEU A C 1
ATOM 875 O O . LEU A 1 102 ? -21.293 2.333 22.331 1.00 95.81 102 LEU A O 1
ATOM 879 N N . LEU A 1 103 ? -22.267 3.259 20.532 1.00 96.00 103 LEU A N 1
ATOM 880 C CA . LEU A 1 103 ? -23.403 3.824 21.251 1.00 96.00 103 LEU A CA 1
ATOM 881 C C . LEU A 1 103 ? -24.567 2.820 21.336 1.00 96.00 103 LEU A C 1
ATOM 883 O O . LEU A 1 103 ? -24.824 2.085 20.369 1.00 96.00 103 LEU A O 1
ATOM 887 N N . PRO A 1 104 ? -25.333 2.822 22.447 1.00 96.25 104 PRO A N 1
ATOM 888 C CA . PRO A 1 104 ? -26.543 2.015 22.573 1.00 96.25 104 PRO A CA 1
ATOM 889 C C . PRO A 1 104 ? -27.485 2.222 21.385 1.00 96.25 104 PRO A C 1
ATOM 891 O O . PRO A 1 104 ? -27.610 3.333 20.868 1.00 96.25 104 PRO A O 1
ATOM 894 N N . VAL A 1 105 ? -28.169 1.156 20.961 1.00 93.44 105 VAL A N 1
ATOM 895 C CA . VAL A 1 105 ? -29.054 1.170 19.777 1.00 93.44 105 VAL A CA 1
ATOM 896 C C . VAL A 1 105 ? -30.113 2.272 19.868 1.00 93.44 105 VAL A C 1
ATOM 898 O O . VAL A 1 105 ? -30.387 2.932 18.871 1.00 93.44 105 VAL A O 1
ATOM 901 N N . ASN A 1 106 ? -30.621 2.527 21.074 1.00 93.62 106 ASN A N 1
ATOM 902 C CA . ASN A 1 106 ? -31.695 3.488 21.324 1.00 93.62 106 ASN A CA 1
ATOM 903 C C . ASN A 1 106 ? -31.191 4.900 21.675 1.00 93.62 106 ASN A C 1
ATOM 905 O O . ASN A 1 106 ? -31.986 5.755 22.053 1.00 93.62 106 ASN A O 1
ATOM 909 N N . SER A 1 107 ? -29.881 5.164 21.599 1.00 95.44 107 SER A N 1
ATOM 910 C CA . SER A 1 107 ? -29.345 6.491 21.911 1.00 95.44 107 SER A CA 1
ATOM 911 C C . SER A 1 107 ? -29.626 7.473 20.764 1.00 95.44 107 SER A C 1
ATOM 913 O O . SER A 1 107 ? -29.229 7.193 19.631 1.00 95.44 107 SER A O 1
ATOM 915 N N . PRO A 1 108 ? -30.217 8.656 21.017 1.00 94.81 108 PRO A N 1
ATOM 916 C CA . PRO A 1 108 ? -30.404 9.671 19.975 1.00 94.81 108 PRO A CA 1
ATOM 917 C C . PRO A 1 108 ? -29.064 10.161 19.398 1.00 94.81 108 PRO A C 1
ATOM 919 O O . PRO A 1 108 ? -28.958 10.422 18.199 1.00 94.81 108 PRO A O 1
ATOM 922 N N . LEU A 1 109 ? -28.003 10.176 20.216 1.00 96.50 109 LEU A N 1
ATOM 923 C CA . LEU A 1 109 ? -26.644 10.528 19.787 1.00 96.50 109 LEU A CA 1
ATOM 924 C C . LEU A 1 109 ? -26.102 9.579 18.712 1.00 96.50 109 LEU A C 1
ATOM 926 O O . LEU A 1 109 ? -25.276 9.981 17.897 1.00 96.50 109 LEU A O 1
ATOM 930 N N . ARG A 1 110 ? -26.586 8.331 18.666 1.00 96.06 110 ARG A N 1
ATOM 931 C CA . ARG A 1 110 ? -26.172 7.353 17.656 1.00 96.06 110 ARG A CA 1
ATOM 932 C C . ARG A 1 110 ? -26.578 7.775 16.250 1.00 96.06 110 ARG A C 1
ATOM 934 O O . ARG A 1 110 ? -25.782 7.608 15.331 1.00 96.06 110 ARG A O 1
ATOM 941 N N . GLN A 1 111 ? -27.786 8.312 16.081 1.00 94.50 111 GLN A N 1
ATOM 942 C CA . GLN A 1 111 ? -28.256 8.778 14.773 1.00 94.50 111 GLN A CA 1
ATOM 943 C C . GLN A 1 111 ? -27.510 10.039 14.337 1.00 94.50 111 GLN A C 1
ATOM 945 O O . GLN A 1 111 ? -27.049 10.105 13.202 1.00 94.50 111 GLN A O 1
ATOM 950 N N . ILE A 1 112 ? -27.299 10.980 15.263 1.00 96.12 112 ILE A N 1
ATOM 951 C CA . ILE A 1 112 ? -26.530 12.207 15.005 1.00 96.12 112 ILE A CA 1
ATOM 952 C C . ILE A 1 112 ? -25.102 11.861 14.565 1.00 96.12 112 ILE A C 1
ATOM 954 O O . ILE A 1 112 ? -24.632 12.340 13.538 1.00 96.12 112 ILE A O 1
ATOM 958 N N . LEU A 1 113 ? -24.423 10.967 15.289 1.00 96.88 113 LEU A N 1
ATOM 959 C CA . LEU A 1 113 ? -23.055 10.569 14.961 1.00 96.88 113 LEU A CA 1
ATOM 960 C C . LEU A 1 113 ? -22.975 9.773 13.651 1.00 96.88 113 LEU A C 1
ATOM 962 O O . LEU A 1 113 ? -22.006 9.907 12.903 1.00 96.88 113 LEU A O 1
ATOM 966 N N . LYS A 1 114 ? -23.993 8.958 13.349 1.00 95.94 114 LYS A N 1
ATOM 967 C CA . LYS A 1 114 ? -24.104 8.257 12.065 1.00 95.94 114 LYS A CA 1
ATOM 968 C C . LYS A 1 114 ? -24.211 9.245 10.904 1.00 95.94 114 LYS A C 1
ATOM 970 O O . LYS A 1 114 ? -23.492 9.077 9.922 1.00 95.94 114 LYS A O 1
ATOM 975 N N . GLN A 1 115 ? -25.055 10.265 11.043 1.00 95.81 115 GLN A N 1
ATOM 976 C CA . GLN A 1 115 ? -25.227 11.315 10.045 1.00 95.81 115 GLN A CA 1
ATOM 977 C C . GLN A 1 115 ? -23.937 12.125 9.854 1.00 95.81 115 GLN A C 1
ATOM 979 O O . GLN A 1 115 ? -23.440 12.212 8.737 1.00 95.81 115 GLN A O 1
ATOM 984 N N . ALA A 1 116 ? -23.319 12.594 10.941 1.00 96.31 116 ALA A N 1
ATOM 985 C CA . ALA A 1 116 ? -22.057 13.335 10.880 1.00 96.31 116 ALA A CA 1
ATOM 986 C C . ALA A 1 116 ? -20.924 12.521 10.225 1.00 96.31 116 ALA A C 1
ATOM 988 O O . ALA A 1 116 ? -20.136 13.051 9.448 1.00 96.31 116 ALA A O 1
ATOM 989 N N . THR A 1 117 ? -20.859 11.208 10.488 1.00 94.94 117 THR A N 1
ATOM 990 C CA . THR A 1 117 ? -19.880 10.317 9.835 1.00 94.94 117 THR A CA 1
ATOM 991 C C . THR A 1 117 ? -20.112 10.238 8.323 1.00 94.94 117 THR A C 1
ATOM 993 O O . THR A 1 117 ? -19.152 10.186 7.556 1.00 94.94 117 THR A O 1
ATOM 996 N N . HIS A 1 118 ? -21.374 10.2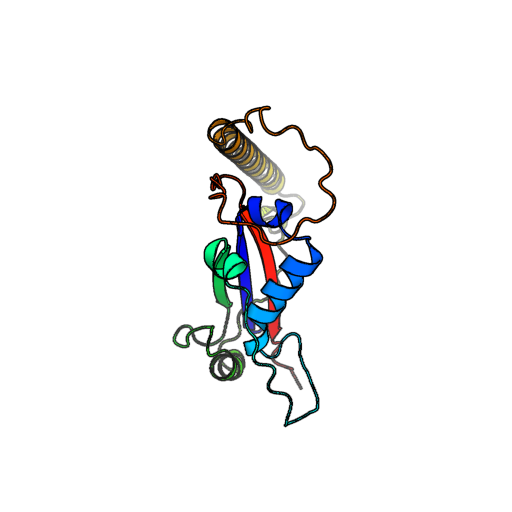03 7.890 1.00 94.12 118 HIS A N 1
ATOM 997 C CA . HIS A 1 118 ? -21.728 10.177 6.473 1.00 94.12 118 HIS A CA 1
ATOM 998 C C . HIS A 1 118 ? -21.380 11.501 5.784 1.00 94.12 118 HIS A C 1
ATOM 1000 O O . HIS A 1 118 ? -20.768 11.493 4.722 1.00 94.12 118 HIS A O 1
ATOM 1006 N N . GLU A 1 119 ? -21.725 12.629 6.403 1.00 95.69 119 GLU A N 1
ATOM 1007 C CA . GLU A 1 119 ? -21.416 13.968 5.889 1.00 95.69 119 GLU A CA 1
ATOM 1008 C C . GLU A 1 119 ? -19.910 14.187 5.752 1.00 95.69 119 GLU A C 1
ATOM 1010 O O . GLU A 1 119 ? -19.444 14.588 4.689 1.00 95.69 119 GLU A O 1
ATOM 1015 N N . TYR A 1 120 ? -19.141 13.835 6.784 1.00 95.00 120 TYR A N 1
ATOM 1016 C CA . TYR A 1 120 ? -17.683 13.915 6.744 1.00 95.00 120 TYR A CA 1
ATOM 1017 C C . TYR A 1 120 ? -17.092 13.085 5.598 1.00 95.00 120 TYR A C 1
ATOM 1019 O O . TYR A 1 120 ? -16.197 13.540 4.889 1.00 95.00 120 TYR A O 1
ATOM 1027 N N . ARG A 1 121 ? -17.612 11.872 5.377 1.00 92.12 121 ARG A N 1
ATOM 1028 C CA . ARG A 1 121 ? -17.148 11.021 4.279 1.00 92.12 121 ARG A CA 1
ATOM 1029 C C . ARG A 1 121 ? -17.491 11.607 2.912 1.00 92.12 121 ARG A C 1
ATOM 1031 O O . ARG A 1 121 ? -16.624 11.635 2.052 1.00 92.12 121 ARG A O 1
ATOM 1038 N N . SER A 1 122 ? -18.706 12.125 2.747 1.00 93.19 122 SER A N 1
ATOM 1039 C CA . SER A 1 122 ? -19.120 12.782 1.506 1.00 93.19 122 SER A CA 1
ATOM 1040 C C . SER A 1 122 ? -18.230 13.978 1.167 1.00 93.19 122 SER A C 1
ATOM 1042 O O . SER A 1 122 ? -17.909 14.169 0.003 1.00 93.19 122 SER A O 1
ATOM 1044 N N . GLN A 1 123 ? -17.815 14.762 2.166 1.00 94.56 123 GLN A N 1
ATOM 1045 C CA . GLN A 1 123 ? -16.898 15.886 1.956 1.00 94.56 123 GLN A CA 1
ATOM 1046 C C . GLN A 1 123 ? -15.522 15.418 1.475 1.00 94.56 123 GLN A C 1
ATOM 1048 O O . GLN A 1 123 ? -14.981 15.990 0.535 1.00 94.56 123 GLN A O 1
ATOM 1053 N N . LEU A 1 124 ? -14.972 14.364 2.087 1.00 92.00 124 LEU A N 1
ATOM 1054 C CA . LEU A 1 124 ? -13.692 13.795 1.657 1.00 92.00 124 LEU A CA 1
ATOM 1055 C C . LEU A 1 124 ? -13.756 13.236 0.234 1.00 92.00 124 LEU A C 1
ATOM 1057 O O . LEU A 1 124 ? -12.808 13.425 -0.523 1.00 92.00 124 LEU A O 1
ATOM 1061 N N . ASP A 1 125 ? -14.855 12.568 -0.121 1.00 90.44 125 ASP A N 1
ATOM 1062 C CA . ASP A 1 125 ? -15.043 12.011 -1.460 1.00 90.44 125 ASP A CA 1
ATOM 1063 C C . ASP A 1 125 ? -15.101 13.141 -2.508 1.00 90.44 125 ASP A C 1
ATOM 1065 O O . ASP A 1 125 ? -14.379 13.082 -3.501 1.00 90.44 125 ASP A O 1
ATOM 1069 N N . SER A 1 126 ? -15.837 14.229 -2.242 1.00 91.19 126 SER A N 1
ATOM 1070 C CA . SER A 1 126 ? -15.855 15.410 -3.122 1.00 91.19 126 SER A CA 1
ATOM 1071 C C . SER A 1 126 ? -14.482 16.080 -3.251 1.00 91.19 126 SER A C 1
ATOM 1073 O O . SER A 1 126 ? -14.054 16.382 -4.360 1.00 91.19 126 SER A O 1
ATOM 1075 N N . SER A 1 127 ? -13.742 16.261 -2.151 1.00 90.69 127 SER A N 1
ATOM 1076 C CA . SER A 1 127 ? -12.387 16.833 -2.216 1.00 90.69 127 SER A CA 1
ATOM 1077 C C . SER A 1 127 ? -11.399 15.941 -2.977 1.00 90.69 127 SER A C 1
ATOM 1079 O O . SER A 1 127 ? -10.489 16.443 -3.635 1.00 90.69 127 SER A O 1
ATOM 1081 N N . ALA A 1 128 ? -11.557 14.617 -2.901 1.00 84.81 128 ALA A N 1
ATOM 1082 C CA . ALA A 1 128 ? -10.742 13.690 -3.679 1.00 84.81 128 ALA A CA 1
ATOM 1083 C C . ALA A 1 128 ? -11.052 13.782 -5.182 1.00 84.81 128 ALA A C 1
ATOM 1085 O O . ALA A 1 128 ? -10.128 13.736 -5.993 1.00 84.81 128 ALA A O 1
ATOM 1086 N N . GLU A 1 129 ? -12.326 13.934 -5.555 1.00 89.75 129 GLU A N 1
ATOM 1087 C CA . GLU A 1 129 ? -12.744 14.153 -6.946 1.00 89.75 129 GLU A CA 1
ATOM 1088 C C . GLU A 1 129 ? -12.182 15.464 -7.506 1.00 89.75 129 GLU A C 1
ATOM 1090 O O . GLU A 1 129 ? -11.584 15.453 -8.582 1.00 89.75 129 GLU A O 1
ATOM 1095 N N . GLU A 1 130 ? -12.276 16.559 -6.747 1.00 89.94 130 GLU A N 1
ATOM 1096 C CA . GLU A 1 130 ? -11.704 17.860 -7.121 1.00 89.94 130 GLU A CA 1
ATOM 1097 C C . GLU A 1 130 ? -10.196 17.763 -7.386 1.00 89.94 130 GLU A C 1
ATOM 1099 O O . GLU A 1 130 ? -9.713 18.239 -8.414 1.00 89.94 130 GLU A O 1
ATOM 1104 N N . TYR A 1 131 ? -9.454 17.084 -6.507 1.00 82.12 131 TYR A N 1
ATOM 1105 C CA . TYR A 1 131 ? -8.015 16.880 -6.679 1.00 82.12 131 TYR A CA 1
ATOM 1106 C C . TYR A 1 131 ? -7.685 16.030 -7.916 1.00 82.12 131 TYR A C 1
ATOM 1108 O O . TYR A 1 131 ? -6.749 16.327 -8.658 1.00 82.12 131 TYR A O 1
ATOM 1116 N N . ILE A 1 132 ? -8.457 14.972 -8.175 1.00 80.25 132 ILE A N 1
ATOM 1117 C CA . ILE A 1 132 ? -8.284 14.146 -9.377 1.00 80.25 132 ILE A CA 1
ATOM 1118 C C . ILE A 1 132 ? -8.530 14.975 -10.643 1.00 80.25 132 ILE A C 1
ATOM 1120 O O . ILE A 1 132 ? -7.802 14.820 -11.626 1.00 80.25 132 ILE A O 1
ATOM 1124 N N . ASP A 1 133 ? -9.543 15.835 -10.646 1.00 84.00 133 ASP A N 1
ATOM 1125 C CA . ASP A 1 133 ? -9.853 16.679 -11.798 1.00 84.00 133 ASP A CA 1
ATOM 1126 C C . ASP A 1 133 ? -8.811 17.787 -12.002 1.00 84.00 133 ASP A C 1
ATOM 1128 O O . ASP A 1 133 ? -8.430 18.058 -13.145 1.00 84.00 133 ASP A O 1
ATOM 1132 N N . GLU A 1 134 ? -8.252 18.338 -10.922 1.00 84.31 134 GLU A N 1
ATOM 1133 C CA . GLU A 1 134 ? -7.085 19.221 -10.978 1.00 84.31 134 GLU A CA 1
ATOM 1134 C C . GLU A 1 134 ? -5.897 18.511 -11.646 1.00 84.31 134 GLU A C 1
ATOM 1136 O O . GLU A 1 134 ? -5.344 19.024 -12.623 1.00 84.31 134 GLU A O 1
ATOM 1141 N N . LEU A 1 135 ? -5.562 17.290 -11.210 1.00 75.44 135 LEU A N 1
ATOM 1142 C CA . LEU A 1 135 ? -4.484 16.498 -11.812 1.00 75.44 135 LEU A CA 1
ATOM 1143 C C . LEU A 1 135 ? -4.718 16.224 -13.306 1.00 75.44 135 LEU A C 1
ATOM 1145 O O . LEU A 1 135 ? -3.780 16.310 -14.099 1.00 75.44 135 LEU A O 1
ATOM 1149 N N . LYS A 1 136 ? -5.960 15.936 -13.718 1.00 78.62 136 LYS A N 1
ATOM 1150 C CA . LYS A 1 136 ? -6.308 15.756 -15.141 1.00 78.62 136 LYS A CA 1
ATOM 1151 C C . LYS A 1 136 ? -6.164 17.039 -15.955 1.00 78.62 136 LYS A C 1
ATOM 1153 O O . LYS A 1 136 ? -5.892 16.948 -17.144 1.00 78.62 136 LYS A O 1
ATOM 1158 N N . SER A 1 137 ? -6.393 18.205 -15.350 1.00 78.06 137 SER A N 1
ATOM 1159 C CA . SER A 1 137 ? -6.278 19.497 -16.038 1.00 78.06 137 SER A CA 1
ATOM 1160 C C . SER A 1 137 ? -4.824 19.902 -16.298 1.00 78.06 137 SER A C 1
ATOM 1162 O O . SER A 1 137 ? -4.542 20.578 -17.284 1.00 78.06 137 SER A O 1
ATOM 1164 N N . ILE A 1 138 ? -3.910 19.464 -15.424 1.00 75.94 138 ILE A N 1
ATOM 1165 C CA . ILE A 1 138 ? -2.464 19.704 -15.525 1.00 75.94 138 ILE A CA 1
ATOM 1166 C C . ILE A 1 138 ? -1.813 18.708 -16.493 1.00 75.94 138 ILE A C 1
ATOM 1168 O O . ILE A 1 138 ? -0.854 19.055 -17.176 1.00 75.94 138 ILE A O 1
ATOM 1172 N N . ALA A 1 139 ? -2.335 17.481 -16.562 1.00 63.84 139 ALA A N 1
ATOM 1173 C CA . ALA A 1 139 ? -1.927 16.495 -17.552 1.00 63.84 139 ALA A CA 1
ATOM 1174 C C . ALA A 1 139 ? -2.320 16.983 -18.956 1.00 63.84 139 ALA A C 1
ATOM 1176 O O . ALA A 1 139 ? -3.495 16.932 -19.327 1.00 63.84 139 ALA A O 1
ATOM 1177 N N . ASP A 1 140 ? -1.359 17.463 -19.749 1.00 54.88 140 ASP A N 1
ATOM 1178 C CA . ASP A 1 140 ? -1.620 17.885 -21.126 1.00 54.88 140 ASP A CA 1
ATOM 1179 C C . ASP A 1 140 ? -2.365 16.764 -21.873 1.00 54.88 140 ASP A C 1
ATOM 1181 O O . ASP A 1 140 ? -1.931 15.606 -21.906 1.00 54.88 140 ASP A O 1
ATOM 1185 N N . SER A 1 141 ? -3.496 17.098 -22.509 1.00 48.28 141 SER A N 1
ATOM 1186 C CA . SER A 1 141 ? -4.169 16.162 -23.415 1.00 48.28 141 SER A CA 1
ATOM 1187 C C . SER A 1 141 ? -3.138 15.662 -24.428 1.00 48.28 141 SER A C 1
ATOM 1189 O O . SER A 1 141 ? -2.502 16.497 -25.080 1.00 48.28 141 SER A O 1
ATOM 1191 N N . PRO A 1 142 ? -2.941 14.337 -24.592 1.00 48.81 142 PRO A N 1
ATOM 1192 C CA . PRO A 1 142 ? -1.942 13.827 -25.515 1.00 48.81 142 PRO A CA 1
ATOM 1193 C C . PRO A 1 142 ? -2.248 14.409 -26.890 1.00 48.81 142 PRO A C 1
ATOM 1195 O O . PRO A 1 142 ? -3.297 14.122 -27.470 1.00 48.81 142 PRO A O 1
ATOM 1198 N N . SER A 1 143 ? -1.370 15.292 -27.382 1.00 42.09 143 SER A N 1
ATOM 1199 C CA . SER A 1 143 ? -1.608 15.958 -28.657 1.00 42.09 143 SER A CA 1
ATOM 1200 C C . SER A 1 143 ? -1.842 14.868 -29.703 1.00 42.09 143 SER A C 1
ATOM 1202 O O . SER A 1 143 ? -1.038 13.938 -29.823 1.00 42.09 143 SER A O 1
ATOM 1204 N N . SER A 1 144 ? -2.934 14.978 -30.456 1.00 43.62 144 SER A N 1
ATOM 1205 C CA . SER A 1 144 ? -3.408 14.016 -31.463 1.00 43.62 144 SER A CA 1
ATOM 1206 C C . SER A 1 144 ? -2.430 13.749 -32.621 1.00 43.62 144 SER A C 1
ATOM 1208 O O . SER A 1 144 ? -2.779 13.092 -33.599 1.00 43.62 144 SER A O 1
ATOM 1210 N N . LYS A 1 145 ? -1.183 14.226 -32.529 1.00 41.66 145 LYS A N 1
ATOM 1211 C CA . LYS A 1 145 ? -0.111 13.991 -33.500 1.00 41.66 145 LYS A CA 1
ATOM 1212 C C . LYS A 1 145 ? 0.448 12.566 -33.475 1.00 41.66 145 LYS A C 1
ATOM 1214 O O . LYS A 1 145 ? 1.209 12.219 -34.373 1.00 41.66 145 LYS A O 1
ATOM 1219 N N . TYR A 1 146 ? 0.066 11.731 -32.510 1.00 44.44 146 TYR A N 1
ATOM 1220 C CA . TYR A 1 146 ? 0.410 10.309 -32.503 1.00 44.44 146 TYR A CA 1
ATOM 1221 C C . TYR A 1 146 ? -0.767 9.488 -33.030 1.00 44.44 146 TYR A C 1
ATOM 1223 O O . TYR A 1 146 ? -1.545 8.914 -32.274 1.00 44.44 146 TYR A O 1
ATOM 1231 N N . SER A 1 147 ? -0.909 9.454 -34.356 1.00 36.88 147 SER A N 1
ATOM 1232 C CA . SER A 1 147 ? -1.750 8.448 -35.001 1.00 36.88 147 SER A CA 1
ATOM 1233 C C . SER A 1 147 ? -1.110 7.080 -34.747 1.00 36.88 147 SER A C 1
ATOM 1235 O O . SER A 1 147 ? 0.032 6.841 -35.149 1.00 36.88 147 SER A O 1
ATOM 1237 N N . LEU A 1 148 ? -1.812 6.212 -34.016 1.00 41.91 148 LEU A N 1
ATOM 1238 C CA . LEU A 1 148 ? -1.407 4.831 -33.762 1.00 41.91 148 LEU A CA 1
ATOM 1239 C C . LEU A 1 148 ? -1.520 4.034 -35.066 1.00 41.91 148 LEU A C 1
ATOM 1241 O O . LEU A 1 148 ? -2.503 3.339 -35.309 1.00 41.91 148 LEU A O 1
ATOM 1245 N N . THR A 1 149 ? -0.510 4.137 -35.923 1.00 41.59 149 THR A N 1
ATOM 1246 C CA . THR A 1 149 ? -0.281 3.111 -36.943 1.00 41.59 149 THR A CA 1
ATOM 1247 C C . THR A 1 149 ? 0.193 1.845 -36.223 1.00 41.59 149 THR A C 1
ATOM 1249 O O . THR A 1 149 ? 1.141 1.939 -35.441 1.00 41.59 149 THR A O 1
ATOM 1252 N N . PRO A 1 150 ? -0.414 0.668 -36.453 1.00 36.69 150 PRO A N 1
ATOM 1253 C CA . PRO A 1 150 ? 0.108 -0.585 -35.926 1.00 36.69 150 PRO A CA 1
ATOM 1254 C C . PRO A 1 150 ? 1.468 -0.839 -36.580 1.00 36.69 150 PRO A C 1
ATOM 1256 O O . PRO A 1 150 ? 1.552 -1.100 -37.780 1.00 36.69 150 PRO A O 1
ATOM 1259 N N . ILE A 1 151 ? 2.546 -0.698 -35.812 1.00 43.88 151 ILE A N 1
ATOM 1260 C CA . ILE A 1 151 ? 3.902 -0.954 -36.289 1.00 43.88 151 ILE A CA 1
ATOM 1261 C C . ILE A 1 151 ? 4.198 -2.438 -36.033 1.00 43.88 151 ILE A C 1
ATOM 1263 O O . ILE A 1 151 ? 4.355 -2.861 -34.890 1.00 43.88 151 ILE A O 1
ATOM 1267 N N . LEU A 1 152 ? 4.255 -3.227 -37.114 1.00 40.53 152 LEU A N 1
ATOM 1268 C CA . LEU A 1 152 ? 5.019 -4.484 -37.168 1.00 40.53 152 LEU A CA 1
ATOM 1269 C C . LEU A 1 152 ? 6.409 -4.247 -36.554 1.00 40.53 152 LEU A C 1
ATOM 1271 O O . LEU A 1 152 ? 6.992 -3.202 -36.841 1.00 40.53 152 LEU A O 1
ATOM 1275 N N . PRO A 1 153 ? 6.967 -5.169 -35.754 1.00 43.47 153 PRO A N 1
ATOM 1276 C CA . PRO A 1 153 ? 8.170 -4.881 -34.978 1.00 43.47 153 PRO A CA 1
ATOM 1277 C C . PRO A 1 153 ? 9.346 -4.552 -35.913 1.00 43.47 153 PRO A C 1
ATOM 1279 O O . PRO A 1 153 ? 9.692 -5.400 -36.741 1.00 43.47 153 PRO A O 1
ATOM 1282 N N . PRO A 1 154 ? 9.988 -3.369 -35.814 1.00 44.44 154 PRO A N 1
ATOM 1283 C CA . PRO A 1 154 ? 11.227 -3.108 -36.516 1.00 44.44 154 PRO A CA 1
ATOM 1284 C C . PRO A 1 154 ? 12.428 -3.219 -35.562 1.00 44.44 154 PRO A C 1
ATOM 1286 O O . PRO A 1 154 ? 12.307 -2.981 -34.356 1.00 44.44 154 PRO A O 1
ATOM 1289 N N . PRO A 1 155 ? 13.602 -3.570 -36.107 1.00 49.59 155 PRO A N 1
ATOM 1290 C CA . PRO A 1 155 ? 14.830 -3.723 -35.347 1.00 49.59 155 PRO A CA 1
ATOM 1291 C C . PRO A 1 155 ? 15.352 -2.355 -34.883 1.00 49.59 155 PRO A C 1
ATOM 1293 O O . PRO A 1 155 ? 15.243 -1.361 -35.597 1.00 49.59 155 PRO A O 1
ATOM 1296 N N . GLU A 1 156 ? 15.942 -2.339 -33.687 1.00 52.47 156 GLU A N 1
ATOM 1297 C CA . GLU A 1 156 ? 16.740 -1.244 -33.115 1.00 52.47 156 GLU A CA 1
ATOM 1298 C C . GLU A 1 156 ? 16.035 0.123 -32.988 1.00 52.47 156 GLU A C 1
ATOM 1300 O O . GLU A 1 156 ? 16.205 1.054 -33.781 1.00 52.47 156 GLU A O 1
ATOM 1305 N N . LEU A 1 157 ? 15.296 0.284 -31.885 1.00 46.62 157 LEU A N 1
ATOM 1306 C CA . LEU A 1 157 ? 14.798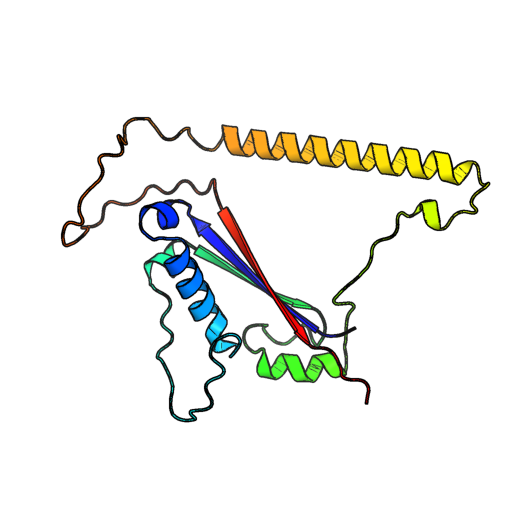 1.573 -31.400 1.00 46.62 157 LEU A CA 1
ATOM 1307 C C . LEU A 1 157 ? 15.962 2.475 -30.950 1.00 46.62 157 LEU A C 1
ATOM 1309 O O . LEU A 1 157 ? 16.379 2.476 -29.795 1.00 46.62 157 LEU A O 1
ATOM 1313 N N . LYS A 1 158 ? 16.467 3.306 -31.867 1.00 41.38 158 LYS A N 1
ATOM 1314 C CA . LYS A 1 158 ? 17.303 4.466 -31.527 1.00 41.38 158 LYS A CA 1
ATOM 1315 C C . LYS A 1 158 ? 16.467 5.516 -30.789 1.00 41.38 158 LYS A C 1
ATOM 1317 O O . LYS A 1 158 ? 15.645 6.184 -31.410 1.00 41.38 158 LYS A O 1
ATOM 1322 N N . ASN A 1 159 ? 16.719 5.666 -29.486 1.00 47.88 159 ASN A N 1
ATOM 1323 C CA . ASN A 1 159 ? 16.601 6.885 -28.668 1.00 47.88 159 ASN A CA 1
ATOM 1324 C C . ASN A 1 159 ? 15.609 7.962 -29.157 1.00 47.88 159 ASN A C 1
ATOM 1326 O O . ASN A 1 159 ? 15.982 9.120 -29.355 1.00 47.88 159 ASN A O 1
ATOM 1330 N N . LYS A 1 160 ? 14.322 7.631 -29.296 1.00 47.94 160 LYS A N 1
ATOM 1331 C CA . LYS A 1 160 ? 13.286 8.663 -29.204 1.00 47.94 160 LYS A CA 1
ATOM 1332 C C . LYS A 1 160 ? 13.024 8.880 -27.725 1.00 47.94 160 LYS A C 1
ATOM 1334 O O . LYS A 1 160 ? 12.421 8.035 -27.076 1.00 47.94 160 LYS A O 1
ATOM 1339 N N . ALA A 1 161 ? 13.533 9.996 -27.205 1.00 46.53 161 ALA A N 1
ATOM 1340 C CA . ALA A 1 161 ? 13.246 10.457 -25.857 1.00 46.53 161 ALA A CA 1
ATOM 1341 C C . ALA A 1 161 ? 11.727 10.509 -25.680 1.00 46.53 161 ALA A C 1
ATOM 1343 O O . ALA A 1 161 ? 11.046 11.360 -26.256 1.00 46.53 161 ALA A O 1
ATOM 1344 N N . CYS A 1 162 ? 11.200 9.549 -24.931 1.00 50.44 162 CYS A N 1
ATOM 1345 C CA . CYS A 1 162 ? 9.826 9.583 -24.501 1.00 50.44 162 CYS A CA 1
ATOM 1346 C C . CYS A 1 162 ? 9.717 10.792 -23.565 1.00 50.44 162 CYS A C 1
ATOM 1348 O O . CYS A 1 162 ? 10.336 10.814 -22.503 1.00 50.44 162 CYS A O 1
ATOM 1350 N N . LYS A 1 163 ? 9.037 11.857 -24.006 1.00 47.53 163 LYS A N 1
ATOM 1351 C CA . LYS A 1 163 ? 8.628 12.944 -23.111 1.00 47.53 163 LYS A CA 1
ATOM 1352 C C . LYS A 1 163 ? 7.495 12.374 -22.272 1.00 47.53 163 LYS A C 1
ATOM 1354 O O . LYS A 1 163 ? 6.337 12.450 -22.670 1.00 47.53 163 LYS A O 1
ATOM 1359 N N . CYS A 1 164 ? 7.858 11.677 -21.207 1.00 46.47 164 CYS A N 1
ATOM 1360 C CA . CYS A 1 164 ? 6.890 11.116 -20.293 1.00 46.47 164 CYS A CA 1
ATOM 1361 C C . CYS A 1 164 ? 6.421 12.246 -19.378 1.00 46.47 164 CYS A C 1
ATOM 1363 O O . CYS A 1 164 ? 7.212 12.944 -18.746 1.00 46.47 164 CYS A O 1
ATOM 1365 N N . ASP A 1 165 ? 5.120 12.482 -19.426 1.00 48.41 165 ASP A N 1
ATOM 1366 C CA . ASP A 1 165 ? 4.428 13.349 -18.495 1.00 48.41 165 ASP A CA 1
ATOM 1367 C C . ASP A 1 165 ? 4.207 12.537 -17.208 1.00 48.41 165 ASP A C 1
ATOM 1369 O O . ASP A 1 165 ? 3.684 11.419 -17.263 1.00 48.41 165 ASP A O 1
ATOM 1373 N N . PHE A 1 166 ? 4.647 13.056 -16.059 1.00 42.97 166 PHE A N 1
ATOM 1374 C CA . PHE A 1 166 ? 4.604 12.368 -14.753 1.00 42.97 166 PHE A CA 1
ATOM 1375 C C . PHE A 1 166 ? 3.170 12.173 -14.218 1.00 42.97 166 PHE A C 1
ATOM 1377 O O . PHE A 1 166 ? 2.962 11.634 -13.133 1.00 42.97 166 PHE A O 1
ATOM 1384 N N . SER A 1 167 ? 2.163 12.598 -14.979 1.00 40.75 167 SER A N 1
ATOM 1385 C CA . SER A 1 167 ? 0.772 12.732 -14.557 1.00 40.75 167 SER A CA 1
ATOM 1386 C C . SER A 1 167 ? -0.002 11.414 -14.397 1.00 40.75 167 SER A C 1
ATOM 1388 O O . SER A 1 167 ? -1.133 11.429 -13.911 1.00 40.75 167 SER A O 1
ATOM 1390 N N . MET A 1 168 ? 0.572 10.255 -14.746 1.00 42.19 168 MET A N 1
ATOM 1391 C CA . MET A 1 168 ? -0.060 8.947 -14.512 1.00 42.19 168 MET A CA 1
ATOM 1392 C C . MET A 1 168 ? 0.911 7.938 -13.902 1.00 42.19 168 MET A C 1
ATOM 1394 O O . MET A 1 168 ? 1.584 7.196 -14.619 1.00 42.19 168 MET A O 1
ATOM 1398 N N . LEU A 1 169 ? 0.915 7.883 -12.569 1.00 44.50 169 LEU A N 1
ATOM 1399 C CA . LEU A 1 169 ? 1.573 6.843 -11.786 1.00 44.50 169 LEU A CA 1
ATOM 1400 C C . LEU A 1 169 ? 0.613 5.665 -11.582 1.00 44.50 169 LEU A C 1
ATOM 1402 O O . LEU A 1 169 ? -0.454 5.806 -10.981 1.00 44.50 169 LEU A O 1
ATOM 1406 N N . TRP A 1 170 ? 0.995 4.486 -12.065 1.00 40.19 170 TRP A N 1
ATOM 1407 C CA . TRP A 1 170 ? 0.299 3.241 -11.737 1.00 40.19 170 TRP A CA 1
ATOM 1408 C C . TRP A 1 170 ? 0.884 2.649 -10.461 1.00 40.19 170 TRP A C 1
ATOM 1410 O O . TRP A 1 170 ? 2.091 2.471 -10.376 1.00 40.19 170 TRP A O 1
ATOM 1420 N N . ARG A 1 171 ? 0.026 2.336 -9.484 1.00 40.22 171 ARG A N 1
ATOM 1421 C CA . ARG A 1 171 ? 0.411 1.781 -8.180 1.00 40.22 171 ARG A CA 1
ATOM 1422 C C . ARG A 1 171 ? 0.174 0.276 -8.162 1.00 40.22 171 ARG A C 1
ATOM 1424 O O . ARG A 1 171 ? -0.969 -0.164 -8.287 1.00 40.22 171 ARG A O 1
ATOM 1431 N N . ILE A 1 172 ? 1.226 -0.510 -7.949 1.00 49.16 172 ILE A N 1
ATOM 1432 C CA . ILE A 1 172 ? 1.109 -1.951 -7.684 1.00 49.16 172 ILE A CA 1
ATOM 1433 C C . ILE A 1 172 ? 1.681 -2.224 -6.295 1.00 49.16 172 ILE A C 1
ATOM 1435 O O . ILE A 1 172 ? 2.857 -1.976 -6.054 1.00 49.16 172 ILE A O 1
ATOM 1439 N N . ALA A 1 173 ? 0.836 -2.722 -5.388 1.00 44.22 173 ALA A N 1
ATOM 1440 C CA . ALA A 1 173 ? 1.188 -2.964 -3.993 1.00 44.22 173 ALA A CA 1
ATOM 1441 C C . ALA A 1 173 ? 1.325 -4.460 -3.693 1.00 44.22 173 ALA A C 1
ATOM 1443 O O . ALA A 1 173 ? 0.393 -5.237 -3.917 1.00 44.22 173 ALA A O 1
ATOM 1444 N N . PHE A 1 174 ? 2.457 -4.849 -3.110 1.00 49.94 174 PHE A N 1
ATOM 1445 C CA . PHE A 1 174 ? 2.699 -6.195 -2.598 1.00 49.94 174 PHE A CA 1
ATOM 1446 C C . PHE A 1 174 ? 2.621 -6.201 -1.084 1.00 49.94 174 PHE A C 1
ATOM 1448 O O . PHE A 1 174 ? 3.087 -5.288 -0.399 1.00 49.94 174 PHE A O 1
ATOM 1455 N N . ARG A 1 175 ? 2.020 -7.264 -0.550 1.00 48.69 175 ARG A N 1
ATOM 1456 C CA . ARG A 1 175 ? 1.813 -7.411 0.882 1.00 48.69 175 ARG A CA 1
ATOM 1457 C C . ARG A 1 175 ? 2.131 -8.826 1.329 1.00 48.69 175 ARG A C 1
ATOM 1459 O O . ARG A 1 175 ? 1.327 -9.732 1.133 1.00 48.69 175 ARG A O 1
ATOM 1466 N N . ASN A 1 176 ? 3.241 -8.976 2.044 1.00 55.28 176 ASN A N 1
ATOM 1467 C CA . ASN A 1 176 ? 3.560 -10.211 2.751 1.00 55.28 176 ASN A CA 1
ATOM 1468 C C . ASN A 1 176 ? 3.297 -10.046 4.239 1.00 55.28 176 ASN A C 1
ATOM 1470 O O . ASN A 1 176 ? 3.766 -9.097 4.864 1.00 55.28 176 ASN A O 1
ATOM 1474 N N . SER A 1 177 ? 2.511 -10.964 4.798 1.00 56.09 177 SER A N 1
ATOM 1475 C CA . SER A 1 177 ? 2.158 -10.962 6.217 1.00 56.09 177 SER A CA 1
ATOM 1476 C C . SER A 1 177 ? 2.858 -12.115 6.922 1.00 56.09 177 SER A C 1
ATOM 1478 O O . SER A 1 177 ? 2.656 -13.274 6.573 1.00 56.09 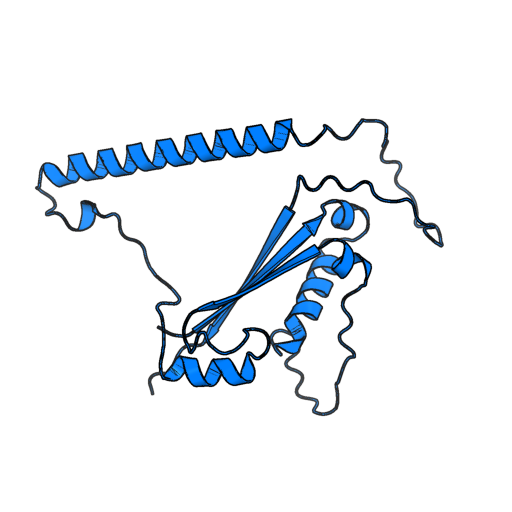177 SER A O 1
ATOM 1480 N N . TYR A 1 178 ? 3.636 -11.795 7.951 1.00 63.06 178 TYR A N 1
ATOM 1481 C CA . TYR A 1 178 ? 4.287 -12.767 8.819 1.00 63.06 178 TYR A CA 1
ATOM 1482 C C . TYR A 1 178 ? 3.495 -12.862 10.116 1.00 63.06 178 TYR A C 1
ATOM 1484 O O . TYR A 1 178 ? 3.428 -11.913 10.902 1.00 63.06 178 TYR A O 1
ATOM 1492 N N . THR A 1 179 ? 2.858 -14.005 10.333 1.00 61.69 179 THR A N 1
ATOM 1493 C CA . THR A 1 179 ? 2.114 -14.290 11.559 1.00 61.69 179 THR A CA 1
ATOM 1494 C C . THR A 1 179 ? 3.038 -14.951 12.567 1.00 61.69 179 THR A C 1
ATOM 1496 O O . THR A 1 179 ? 3.715 -15.929 12.252 1.00 61.69 179 THR A O 1
ATOM 1499 N N . THR A 1 180 ? 3.035 -14.466 13.804 1.00 56.53 180 THR A N 1
ATOM 1500 C CA . THR A 1 180 ? 3.636 -15.203 14.914 1.00 56.53 180 THR A CA 1
ATOM 1501 C C . THR A 1 180 ? 2.753 -16.420 15.176 1.00 56.53 180 THR A C 1
ATOM 1503 O O . THR A 1 180 ? 1.664 -16.270 15.728 1.00 56.53 180 THR A O 1
ATOM 1506 N N . GLY A 1 181 ? 3.163 -17.604 14.715 1.00 46.56 181 GLY A N 1
ATOM 1507 C CA . GLY A 1 181 ? 2.438 -18.841 14.995 1.00 46.56 181 GLY A CA 1
ATOM 1508 C C . GLY A 1 181 ? 2.299 -19.021 16.506 1.00 46.56 181 GLY A C 1
ATOM 1509 O O . GLY A 1 181 ? 3.305 -19.152 17.200 1.00 46.56 181 GLY A O 1
ATOM 1510 N N . GLN A 1 182 ? 1.068 -18.985 17.013 1.00 42.78 182 GLN A N 1
ATOM 1511 C CA . GLN A 1 182 ? 0.767 -19.532 18.330 1.00 42.78 182 GLN A CA 1
ATOM 1512 C C . GLN A 1 182 ? 0.743 -21.053 18.162 1.00 42.78 182 GLN A C 1
ATOM 1514 O O . GLN A 1 182 ? -0.150 -21.586 17.505 1.00 42.78 182 GLN A O 1
ATOM 1519 N N . LYS A 1 183 ? 1.791 -21.716 18.655 1.00 38.78 183 LYS A N 1
ATOM 1520 C CA . LYS A 1 183 ? 1.719 -23.125 19.044 1.00 38.78 183 LYS A CA 1
ATOM 1521 C C . LYS A 1 183 ? 1.133 -23.203 20.444 1.00 38.78 183 LYS A C 1
ATOM 1523 O O . LYS A 1 183 ? 1.468 -22.295 21.240 1.00 38.78 183 LYS A O 1
#

Sequence (183 aa):
MGGVLWAEDWFEKCLLTIYDATWIQEQIKRRYDPFDIFTKTTDKHYTPEIHVHEDYLKYSEYEIKAFGGTETIDPKNWAQWVPTVKYRPRPTTYVLRPIYTLLPVNSPLRQILKQATHEYRSQLDSSAEEYIDELKSIADSPSSKYSLTPILPPPELKNKACKCDFSMLWRIAFRNSYTTGQK

pLDDT: mean 75.67, std 19.79, range [36.69, 96.88]

Radius of gyration: 23.18 Å; chains: 1; bounding box: 54×46×60 Å

Organism: NCBI:txid1234261

InterPro domains:
  IPR020864 Membrane attack complex component/perforin (MACPF) domain [PF01823] (58-120)

Foldseek 3Di:
DFKKKKKKKWFFCVCCVVDPPVLLVLLVCLVCCLVVPPPPDPDPPDPDPSDRDPNRVVGMDMDIDMDAFDPPDDVSVVVVRRVRRLVTPDPPDDDDDQPLVVDDPPDPVSVVSVVVVVVVVVVVVVVVVVVLVVLVVPPPDPPPPDDPDPDDDDPDDDDPPDPGDSSDIDMDMDMDTDDPDDD

Secondary structure (DSSP, 8-state):
-EEEEEEEEEEETTHHHHS-HHHHHHHHHHHTGGGTSS---S-TT-----PPPHHHHHTEEEEEEEESS-SSS-GGGHHHHHHHHTTS-B--S-----GGGGS-TT-HHHHHHHHHHHHHHHHHHHHHHHHHHHHHHHS----TT-------PPS----------TT-EEEEEEEEEEE----